Protein AF-A0A0P0M5W4-F1 (afdb_monomer_lite)

Organism: Phocaeicola vulgatus (NCBI:txid821)

Radius of gyration: 24.4 Å; chains: 1; bounding box: 49×46×82 Å

Foldseek 3Di:
DPPVVVVVVVVVVVVVVVVVVVVVVVVVVVVPDDDDDDDDDDDDDPPPQPPVRVVVVVQVLDFKDKDKDWDWDADPWQGIKTKMKMKIWGAPDSVDPQAAIKIWIKMWMAGPVGWIKIKIWTWHAPDNNQKTKTWIKIWIWGWGFAQDDDDVSRPPRDDDPQATIKIKTKIKTKIAIWGDDPPAQKTKDKIKIKMKIWIACHGPCLQVDPVCVVQVQDNGTDMDIDMDMKMKIWRWPFPHPVDGPDDDIDIDID

pLDDT: mean 83.24, std 18.32, range [31.09, 98.25]

Structure (mmCIF, N/CA/C/O backbone):
data_AF-A0A0P0M5W4-F1
#
_entry.id   AF-A0A0P0M5W4-F1
#
loop_
_atom_site.group_PDB
_atom_site.id
_atom_site.type_symbol
_atom_site.label_atom_id
_atom_site.label_alt_id
_atom_site.label_comp_id
_atom_site.label_asym_id
_atom_site.label_entity_id
_atom_site.label_seq_id
_atom_site.pdbx_PDB_ins_code
_atom_site.Cartn_x
_atom_site.Cartn_y
_atom_site.Cartn_z
_atom_site.occupancy
_atom_site.B_iso_or_equiv
_atom_site.auth_seq_id
_atom_site.auth_comp_id
_atom_site.auth_asym_id
_atom_site.auth_atom_id
_atom_site.pdbx_PDB_model_num
ATOM 1 N N . MET A 1 1 ? 6.543 25.379 -25.713 1.00 42.16 1 MET A N 1
ATOM 2 C CA . MET A 1 1 ? 5.579 25.797 -24.669 1.00 42.16 1 MET A CA 1
ATOM 3 C C . MET A 1 1 ? 4.960 24.634 -23.864 1.00 42.16 1 MET A C 1
ATOM 5 O O . MET A 1 1 ? 4.028 24.871 -23.116 1.00 42.16 1 MET A O 1
ATOM 9 N N . SER A 1 2 ? 5.462 23.388 -23.966 1.00 48.81 2 SER A N 1
ATOM 10 C CA . SER A 1 2 ? 4.879 22.202 -23.290 1.00 48.81 2 SER A CA 1
ATOM 11 C C . SER A 1 2 ? 5.807 21.540 -22.248 1.00 48.81 2 SER A C 1
ATOM 13 O O . SER A 1 2 ? 5.325 20.819 -21.377 1.00 48.81 2 SER A O 1
ATOM 15 N N . LYS A 1 3 ? 7.123 21.818 -22.275 1.00 42.75 3 LYS A N 1
ATOM 16 C CA . LYS A 1 3 ? 8.090 21.241 -21.321 1.00 42.75 3 LYS A CA 1
ATOM 17 C C . LYS A 1 3 ? 8.025 21.879 -19.923 1.00 42.75 3 LYS A C 1
ATOM 19 O O . LYS A 1 3 ? 8.222 21.167 -18.943 1.00 42.75 3 LYS A O 1
ATOM 24 N N . ASP A 1 4 ? 7.657 23.158 -19.827 1.00 44.28 4 ASP A N 1
ATOM 25 C CA . ASP A 1 4 ? 7.536 23.856 -18.537 1.00 44.28 4 ASP A CA 1
ATOM 26 C C . ASP A 1 4 ? 6.317 23.389 -17.733 1.00 44.28 4 ASP A C 1
ATOM 28 O O . ASP A 1 4 ? 6.422 23.140 -16.538 1.00 44.28 4 ASP A O 1
ATOM 32 N N . PHE A 1 5 ? 5.182 23.130 -18.390 1.00 43.47 5 PHE A N 1
ATOM 33 C CA . PHE A 1 5 ? 3.936 22.759 -17.709 1.00 43.47 5 PHE A CA 1
ATOM 34 C C . PHE A 1 5 ? 4.051 21.437 -16.919 1.00 43.47 5 PHE A C 1
ATOM 36 O O . PHE A 1 5 ? 3.553 21.321 -15.800 1.00 43.47 5 PHE A O 1
ATOM 43 N N . GLY A 1 6 ? 4.775 20.448 -17.458 1.00 42.31 6 GLY A N 1
ATOM 44 C CA . GLY A 1 6 ? 4.985 19.150 -16.804 1.00 42.31 6 GLY A CA 1
ATOM 45 C C . GLY A 1 6 ? 5.978 19.174 -15.634 1.00 42.31 6 GLY A C 1
ATOM 46 O O . GLY A 1 6 ? 5.846 18.376 -14.698 1.00 42.31 6 GLY A O 1
ATOM 47 N N . GLN A 1 7 ? 6.955 20.089 -15.648 1.00 49.25 7 GLN A N 1
ATOM 48 C CA . GLN A 1 7 ? 7.846 20.303 -14.501 1.00 49.25 7 GLN A CA 1
ATOM 49 C C . GLN A 1 7 ? 7.140 21.080 -13.390 1.00 49.25 7 GLN A C 1
ATOM 51 O O . GLN A 1 7 ? 7.242 20.705 -12.221 1.00 49.25 7 GLN A O 1
ATOM 56 N N . THR A 1 8 ? 6.355 22.092 -13.757 1.00 44.91 8 THR A N 1
ATOM 57 C CA . THR A 1 8 ? 5.555 22.886 -12.827 1.00 44.91 8 THR A CA 1
ATOM 58 C C . THR A 1 8 ? 4.535 22.017 -12.079 1.00 44.91 8 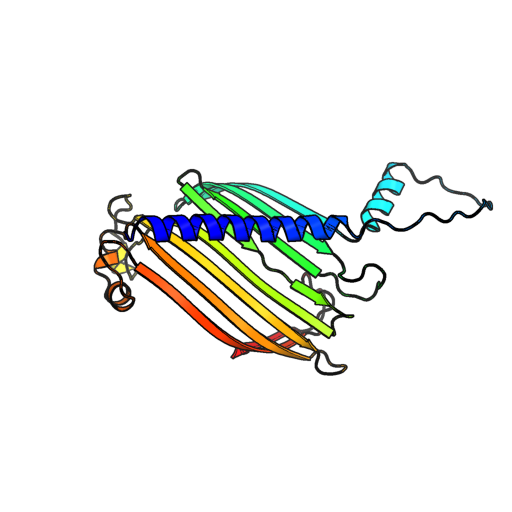THR A C 1
ATOM 60 O O . THR A 1 8 ? 4.461 22.092 -10.855 1.00 44.91 8 THR A O 1
ATOM 63 N N . ILE A 1 9 ? 3.835 21.099 -12.759 1.00 53.59 9 ILE A N 1
ATOM 64 C CA . ILE A 1 9 ? 2.897 20.158 -12.110 1.00 53.59 9 ILE A CA 1
ATOM 65 C C . ILE A 1 9 ? 3.609 19.221 -11.123 1.00 53.59 9 ILE A C 1
ATOM 67 O O . ILE A 1 9 ? 3.126 19.022 -10.011 1.00 53.59 9 ILE A O 1
ATOM 71 N N . ASN A 1 10 ? 4.775 18.673 -11.481 1.00 55.28 10 ASN A N 1
ATOM 72 C CA . ASN A 1 10 ? 5.542 17.807 -10.575 1.00 55.28 10 ASN A CA 1
ATOM 73 C C . ASN A 1 10 ? 6.061 18.554 -9.341 1.00 55.28 10 ASN A C 1
ATOM 75 O O . ASN A 1 10 ? 6.112 17.985 -8.250 1.00 55.28 10 ASN A O 1
ATOM 79 N N . TYR A 1 11 ? 6.441 19.821 -9.506 1.00 63.09 11 TYR A N 1
ATOM 80 C CA . TYR A 1 11 ? 6.876 20.680 -8.413 1.00 63.09 11 TYR A CA 1
ATOM 81 C C . TYR A 1 11 ? 5.717 21.005 -7.458 1.00 63.09 11 TYR A C 1
ATOM 83 O O . TYR A 1 11 ? 5.837 20.775 -6.253 1.00 63.09 11 TYR A O 1
ATOM 91 N N . TYR A 1 12 ? 4.561 21.423 -7.988 1.00 61.31 12 TYR A N 1
ATOM 92 C CA . TYR A 1 12 ? 3.368 21.691 -7.178 1.00 61.31 12 TYR A CA 1
ATOM 93 C C . TYR A 1 12 ? 2.835 20.435 -6.490 1.00 61.31 12 TYR A C 1
ATOM 95 O O . TYR A 1 12 ? 2.520 20.501 -5.307 1.00 61.31 12 TYR A O 1
ATOM 103 N N . MET A 1 13 ? 2.827 19.282 -7.168 1.00 64.94 13 MET A N 1
ATOM 104 C CA . MET A 1 13 ? 2.382 18.011 -6.592 1.00 64.94 13 MET A CA 1
ATOM 105 C C . MET A 1 13 ? 3.272 17.572 -5.419 1.00 64.94 13 MET A C 1
ATOM 107 O O . MET A 1 13 ? 2.754 17.168 -4.375 1.00 64.94 13 MET A O 1
ATOM 111 N N . LYS A 1 14 ? 4.601 17.723 -5.541 1.00 57.09 14 LYS A N 1
ATOM 112 C CA . LYS A 1 14 ? 5.556 17.474 -4.446 1.00 57.09 14 LYS A CA 1
ATOM 113 C C . LYS A 1 14 ? 5.328 18.414 -3.261 1.00 57.09 14 LYS A C 1
ATOM 115 O O . LYS A 1 14 ? 5.331 17.942 -2.128 1.00 57.09 14 LYS A O 1
ATOM 120 N N . ILE A 1 15 ? 5.081 19.705 -3.505 1.00 68.38 15 ILE A N 1
ATOM 121 C CA . ILE A 1 15 ? 4.787 20.689 -2.449 1.00 68.38 15 ILE A CA 1
ATOM 122 C C . ILE A 1 15 ? 3.459 20.381 -1.757 1.00 68.38 15 ILE A C 1
ATOM 124 O O . ILE A 1 15 ? 3.403 20.395 -0.530 1.00 68.38 15 ILE A O 1
ATOM 128 N N . THR A 1 16 ? 2.405 20.040 -2.503 1.00 63.97 16 THR A N 1
ATOM 129 C CA . THR A 1 16 ? 1.116 19.660 -1.908 1.00 63.97 16 THR A CA 1
ATOM 130 C C . THR A 1 16 ? 1.214 18.375 -1.098 1.00 63.97 16 THR A C 1
ATOM 132 O O . THR A 1 16 ? 0.622 18.301 -0.026 1.00 63.97 16 THR A O 1
ATOM 135 N N . LEU 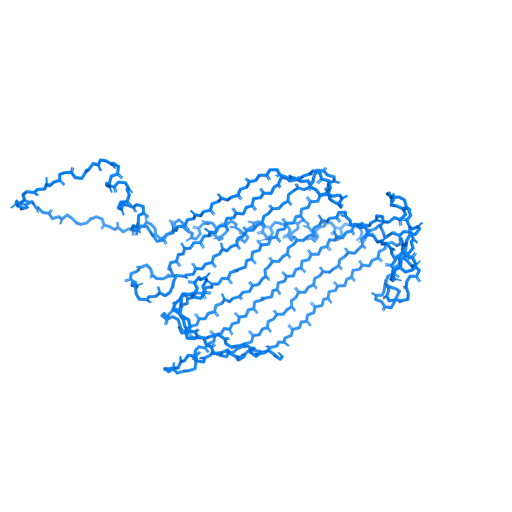A 1 17 ? 2.001 17.385 -1.541 1.00 62.56 17 LEU A N 1
ATOM 136 C CA . LEU A 1 17 ? 2.211 16.146 -0.790 1.00 62.56 17 LEU A CA 1
ATOM 137 C C . LEU A 1 17 ? 3.004 16.408 0.500 1.00 62.56 17 LEU A C 1
ATOM 139 O O . LEU A 1 17 ? 2.643 15.905 1.562 1.00 62.56 17 LEU A O 1
ATOM 143 N N . LEU A 1 18 ? 4.049 17.242 0.422 1.00 63.41 18 LEU A N 1
ATOM 144 C CA . LEU A 1 18 ? 4.854 17.653 1.574 1.00 63.41 18 LEU A CA 1
ATOM 145 C C . LEU A 1 18 ? 4.022 18.474 2.574 1.00 63.41 18 LEU A C 1
ATOM 147 O O . LEU A 1 18 ? 4.130 18.263 3.778 1.00 63.41 18 LEU A O 1
ATOM 151 N N . SER A 1 19 ? 3.147 19.354 2.080 1.00 60.56 19 SER A N 1
ATOM 152 C CA . SER A 1 19 ? 2.208 20.142 2.886 1.00 60.56 19 SER A CA 1
ATOM 153 C C . SER A 1 19 ? 1.151 19.261 3.557 1.00 60.56 19 SER A C 1
ATOM 155 O O . SER A 1 19 ? 0.893 19.442 4.742 1.00 60.56 19 SER A O 1
ATOM 157 N N . LEU A 1 20 ? 0.616 18.242 2.873 1.00 68.06 20 LEU A N 1
ATOM 158 C CA . LEU A 1 20 ? -0.305 17.261 3.463 1.00 68.06 20 LEU A CA 1
ATOM 159 C C . LEU A 1 20 ? 0.360 16.437 4.571 1.00 68.06 20 LEU A C 1
ATOM 161 O O . LEU A 1 20 ? -0.237 16.242 5.629 1.00 68.06 20 LEU A O 1
ATOM 165 N N . VAL A 1 21 ? 1.607 16.001 4.362 1.00 67.75 21 VAL A N 1
ATOM 166 C CA . VAL A 1 21 ? 2.403 15.297 5.382 1.00 67.75 21 VAL A CA 1
ATOM 167 C C . VAL A 1 21 ? 2.707 16.219 6.567 1.00 67.75 21 VAL A C 1
ATOM 169 O O . VAL A 1 21 ? 2.567 15.799 7.715 1.00 67.75 21 VAL A O 1
ATOM 172 N N . LEU A 1 22 ? 3.043 17.488 6.318 1.00 62.91 22 LEU A N 1
ATOM 173 C CA . LEU A 1 22 ? 3.303 18.477 7.364 1.00 62.91 22 LEU A CA 1
ATOM 174 C C . LEU A 1 22 ? 2.030 18.842 8.148 1.00 62.91 22 LEU A C 1
ATOM 176 O O . LEU A 1 22 ? 2.077 18.919 9.371 1.00 62.91 22 LEU A O 1
ATOM 180 N N . CYS A 1 23 ? 0.871 18.969 7.496 1.00 55.78 23 CYS A N 1
ATOM 181 C CA . CYS A 1 23 ? -0.423 19.166 8.158 1.00 55.78 23 CYS A CA 1
ATOM 182 C C . CYS A 1 23 ? -0.843 17.943 8.994 1.00 55.78 23 CYS A C 1
ATOM 184 O O . CYS A 1 23 ? -1.398 18.100 10.088 1.00 55.78 23 CYS A O 1
ATOM 186 N N . LEU A 1 24 ? -0.524 16.725 8.539 1.00 52.22 24 LEU A N 1
ATOM 187 C CA . LEU A 1 24 ? -0.706 15.507 9.336 1.00 52.22 24 LEU A CA 1
ATOM 188 C C . LEU A 1 24 ? 0.221 15.477 10.567 1.00 52.22 24 LEU A C 1
ATOM 190 O O . LEU A 1 24 ? -0.161 14.955 11.610 1.00 52.22 24 LEU A O 1
ATOM 194 N N . LEU A 1 25 ? 1.423 16.056 10.470 1.00 50.47 25 LEU A N 1
ATOM 195 C CA . LEU A 1 25 ? 2.372 16.171 11.585 1.00 50.47 25 LEU A CA 1
ATOM 196 C C . LEU A 1 25 ? 2.001 17.303 12.562 1.00 50.47 25 LEU A C 1
ATOM 198 O O . LEU A 1 25 ? 2.138 17.136 13.774 1.00 50.47 25 LEU A O 1
ATOM 202 N N . CYS A 1 26 ? 1.474 18.430 12.077 1.00 43.38 26 CYS A N 1
ATOM 203 C CA . CYS A 1 26 ? 1.034 19.553 12.913 1.00 43.38 26 CYS A CA 1
ATOM 204 C C . CYS A 1 26 ? -0.235 19.232 13.718 1.00 43.38 26 CYS A C 1
ATOM 206 O O . CYS A 1 26 ? -0.345 19.637 14.875 1.00 43.38 26 CYS A O 1
ATOM 208 N N . SER A 1 27 ? -1.158 18.441 13.163 1.00 44.03 27 SER A N 1
ATOM 209 C CA . SER A 1 27 ? -2.383 18.020 13.865 1.00 44.03 27 SER A CA 1
ATOM 210 C C . SER A 1 27 ? -2.131 17.055 15.037 1.00 44.03 27 SER A C 1
ATOM 212 O O . SER A 1 27 ? -2.984 16.927 15.914 1.00 44.03 27 SER A O 1
ATOM 214 N N . LEU A 1 28 ? -0.942 16.445 15.134 1.00 47.19 28 LEU A N 1
ATOM 215 C CA . LEU A 1 28 ? -0.548 15.607 16.275 1.00 47.19 28 LEU A CA 1
ATOM 216 C C . LEU A 1 28 ? -0.076 16.416 17.498 1.00 47.19 28 LEU A C 1
ATOM 218 O O . LEU A 1 28 ? -0.085 15.883 18.607 1.00 47.19 28 LEU A O 1
ATOM 222 N N . ASN A 1 29 ? 0.291 17.693 17.330 1.00 43.28 29 ASN A N 1
ATOM 223 C CA . ASN A 1 29 ? 0.760 18.546 18.431 1.00 43.28 29 ASN A CA 1
ATOM 224 C C . ASN A 1 29 ? -0.372 19.309 19.145 1.00 43.28 29 ASN A C 1
ATOM 226 O O . ASN A 1 29 ? -0.194 19.728 20.285 1.00 43.28 29 ASN A O 1
ATOM 230 N N . MET A 1 30 ? -1.554 19.446 18.531 1.00 38.84 30 MET A N 1
ATOM 231 C CA . MET A 1 30 ? -2.679 20.197 19.119 1.00 38.84 30 MET A CA 1
ATOM 232 C C . MET A 1 30 ? -3.536 19.404 20.122 1.00 38.84 30 MET A C 1
ATOM 234 O O . MET A 1 30 ? -4.421 19.974 20.748 1.00 38.84 30 MET A O 1
ATOM 238 N N . ALA A 1 31 ? -3.267 18.112 20.333 1.00 40.16 31 ALA A N 1
ATOM 239 C CA . ALA A 1 31 ? -3.994 17.286 21.307 1.00 40.16 31 ALA A CA 1
ATOM 240 C C . ALA A 1 31 ? -3.301 17.182 22.685 1.00 40.16 31 ALA A C 1
ATOM 242 O O . ALA A 1 31 ? -3.642 16.308 23.482 1.00 40.16 31 ALA A O 1
ATOM 243 N N . ALA A 1 32 ? -2.314 18.039 22.971 1.00 41.94 32 ALA A N 1
ATOM 244 C CA . ALA A 1 32 ? -1.501 17.991 24.188 1.00 41.94 32 ALA A CA 1
ATOM 245 C C . ALA A 1 32 ? -1.629 19.262 25.049 1.00 41.94 32 ALA A C 1
ATOM 247 O O . ALA A 1 32 ? -0.627 19.840 25.453 1.00 41.94 32 ALA A O 1
ATOM 248 N N . GLN A 1 33 ? -2.853 19.693 25.354 1.00 39.78 33 GLN A N 1
ATOM 249 C CA . GLN A 1 33 ? -3.112 20.618 26.462 1.00 39.78 33 GLN A CA 1
ATOM 250 C C . GLN A 1 33 ? -4.296 20.094 27.274 1.00 39.78 33 GLN A C 1
ATOM 252 O O . GLN A 1 33 ? -5.456 20.329 26.954 1.00 39.78 33 GLN A O 1
ATOM 257 N N . GLY A 1 34 ? -3.975 19.309 28.301 1.00 36.62 34 GLY A N 1
ATOM 258 C CA . GLY A 1 34 ? -4.881 18.979 29.393 1.00 36.62 34 GLY A CA 1
ATOM 259 C C . GLY A 1 34 ? -4.408 19.734 30.626 1.00 36.62 34 GLY A C 1
ATOM 260 O O . GLY A 1 34 ? -3.268 19.559 31.044 1.00 36.62 34 GLY A O 1
ATOM 261 N N . SER A 1 35 ? -5.274 20.603 31.128 1.00 34.28 35 SER A N 1
ATOM 262 C CA . SER A 1 35 ? -5.137 21.468 32.298 1.00 34.28 35 SER A CA 1
ATOM 263 C C . SER A 1 35 ? -4.820 20.703 33.587 1.00 34.28 35 SER A C 1
ATOM 265 O O . SER A 1 35 ? -5.556 19.786 33.954 1.00 34.28 35 SER A O 1
ATOM 267 N N . ASP A 1 36 ? -3.774 21.134 34.293 1.00 37.78 36 ASP A N 1
ATOM 268 C CA . ASP A 1 36 ? -3.474 20.713 35.661 1.00 37.78 36 ASP A CA 1
ATOM 269 C C . ASP A 1 36 ? -4.466 21.373 36.635 1.00 37.78 36 ASP A C 1
ATOM 271 O O . ASP A 1 36 ? -4.489 22.594 36.782 1.00 37.78 36 ASP A O 1
ATOM 275 N N . ILE A 1 37 ? -5.284 20.563 37.312 1.00 34.88 37 ILE A N 1
ATOM 276 C CA . ILE A 1 37 ? -6.028 20.963 38.514 1.00 34.88 37 ILE A CA 1
ATOM 277 C C . ILE A 1 37 ? -5.570 20.038 39.639 1.00 34.88 37 ILE A C 1
ATOM 279 O O . ILE A 1 37 ? -5.631 18.815 39.516 1.00 34.88 37 ILE A O 1
ATOM 283 N N . GLY A 1 38 ? -5.035 20.648 40.697 1.00 40.00 38 GLY A N 1
ATOM 284 C CA . GLY A 1 38 ? -4.400 19.967 41.817 1.00 40.00 38 GLY A CA 1
ATOM 285 C C . GLY A 1 38 ? -5.363 19.254 42.765 1.00 40.00 38 GLY A C 1
ATOM 286 O O . GLY A 1 38 ? -6.561 19.525 42.803 1.00 40.00 38 GLY A O 1
ATOM 287 N N . SER A 1 39 ? -4.790 18.379 43.590 1.00 31.09 39 SER A N 1
ATOM 288 C CA . SER A 1 39 ? -5.412 17.884 44.818 1.00 31.09 39 SER A CA 1
ATOM 289 C C . SER A 1 39 ? -4.337 17.488 45.839 1.00 31.09 39 SER A C 1
ATOM 291 O O . SER A 1 39 ? -3.333 16.871 45.482 1.00 31.09 39 SER A O 1
ATOM 293 N N . ASN A 1 40 ? -4.582 17.889 47.088 1.00 34.25 40 ASN A N 1
ATOM 294 C CA . ASN A 1 40 ? -3.766 17.747 48.300 1.00 34.25 40 ASN A CA 1
ATOM 295 C C . ASN A 1 40 ? -3.491 16.288 48.742 1.00 34.25 40 ASN A C 1
ATOM 297 O O . ASN A 1 40 ? -4.099 15.367 48.196 1.00 34.25 40 ASN A O 1
ATOM 301 N N . PRO A 1 41 ? -2.563 16.073 49.705 1.00 51.62 41 PRO A N 1
ATOM 302 C CA . PRO A 1 41 ? -1.974 14.769 49.985 1.00 51.62 41 PRO A CA 1
ATOM 303 C C . PRO A 1 41 ? -2.745 14.008 51.068 1.00 51.62 41 PRO A C 1
ATOM 305 O O . PRO A 1 41 ? -3.014 14.557 52.131 1.00 51.62 41 PRO A O 1
ATOM 308 N N . GLU A 1 42 ? -3.013 12.725 50.831 1.00 39.12 42 GLU A N 1
ATOM 309 C CA . GLU A 1 42 ? -3.318 11.765 51.894 1.00 39.12 42 GLU A CA 1
ATOM 310 C C . GLU A 1 42 ? -2.562 10.451 51.683 1.00 39.12 42 GLU A C 1
ATOM 312 O O . GLU A 1 42 ? -2.143 10.085 50.582 1.00 39.12 42 GLU A O 1
ATOM 317 N N . ASP A 1 43 ? -2.324 9.812 52.816 1.00 42.78 43 ASP A N 1
ATOM 318 C CA . ASP A 1 43 ? -1.129 9.089 53.201 1.00 42.78 43 ASP A CA 1
ATOM 319 C C . ASP A 1 43 ? -1.418 7.586 53.254 1.00 42.78 43 ASP A C 1
ATOM 321 O O . ASP A 1 43 ? -2.283 7.158 54.015 1.00 42.78 43 ASP A O 1
ATOM 325 N N . THR A 1 44 ? -0.730 6.763 52.453 1.00 39.09 44 THR A N 1
ATOM 326 C CA . THR A 1 44 ? -0.523 5.331 52.756 1.00 39.09 44 THR A CA 1
ATOM 327 C C . THR A 1 44 ? 0.552 4.728 51.843 1.00 39.09 44 THR A C 1
ATOM 329 O O . THR A 1 44 ? 0.366 4.610 50.634 1.00 39.09 44 THR A O 1
ATOM 332 N N . THR A 1 45 ? 1.696 4.360 52.436 1.00 43.72 45 THR A N 1
ATOM 333 C CA . THR A 1 45 ? 2.715 3.417 51.911 1.00 43.72 45 THR A CA 1
ATOM 334 C C . THR A 1 45 ? 2.940 3.434 50.392 1.00 43.72 45 THR A C 1
ATOM 336 O O . THR A 1 45 ? 2.775 2.443 49.678 1.00 43.72 45 THR A O 1
ATOM 339 N N . ILE A 1 46 ? 3.401 4.575 49.876 1.00 48.69 46 ILE A N 1
AT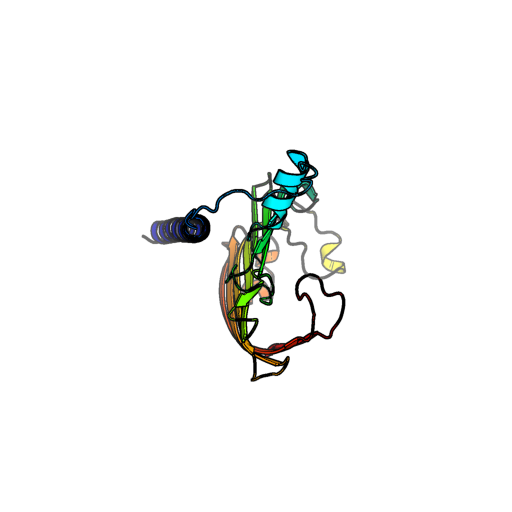OM 340 C CA . ILE A 1 46 ? 3.845 4.669 48.487 1.00 48.69 46 ILE A CA 1
ATOM 341 C C . ILE A 1 46 ? 5.191 3.954 48.374 1.00 48.69 46 ILE A C 1
ATOM 343 O O . ILE A 1 46 ? 6.237 4.507 48.708 1.00 48.69 46 ILE A O 1
ATOM 347 N N . HIS A 1 47 ? 5.176 2.735 47.835 1.00 57.47 47 HIS A N 1
ATOM 348 C CA . HIS A 1 47 ? 6.333 2.195 47.131 1.00 57.47 47 HIS A CA 1
ATOM 349 C C . HIS A 1 47 ? 6.677 3.233 46.050 1.00 57.47 47 HIS A C 1
ATOM 351 O O . HIS A 1 47 ? 6.000 3.308 45.020 1.00 57.47 47 HIS A O 1
ATOM 357 N N . GLN A 1 48 ? 7.627 4.134 46.333 1.00 64.38 48 GLN A N 1
ATOM 358 C CA . GLN A 1 48 ? 8.000 5.204 45.414 1.00 64.38 48 GLN A CA 1
ATOM 359 C C . GLN A 1 48 ? 8.532 4.535 44.156 1.00 64.38 48 GLN A C 1
ATOM 361 O O . GLN A 1 48 ? 9.640 4.000 44.131 1.00 64.38 48 GLN A O 1
ATOM 366 N N . LEU A 1 49 ? 7.680 4.505 43.132 1.00 69.44 49 LEU A N 1
ATOM 367 C CA . LEU A 1 49 ? 7.999 3.924 41.840 1.00 69.44 49 LEU A CA 1
ATOM 368 C C . LEU A 1 49 ? 9.327 4.509 41.381 1.00 69.44 49 LEU A C 1
ATOM 370 O O . LEU A 1 49 ? 9.523 5.727 41.400 1.00 69.44 49 LEU A O 1
ATOM 374 N N . SER A 1 50 ? 10.238 3.649 40.942 1.00 83.38 50 SER A N 1
ATOM 375 C CA . SER A 1 50 ? 11.508 4.108 40.392 1.00 83.38 50 SER A CA 1
ATOM 376 C C . SER A 1 50 ? 11.240 5.085 39.241 1.00 83.38 50 SER A C 1
ATOM 378 O O . SER A 1 50 ? 10.265 4.937 38.495 1.00 83.38 50 SER A O 1
ATOM 380 N N . LYS A 1 51 ? 12.132 6.058 39.004 1.00 86.94 51 LYS A N 1
ATOM 381 C CA . LYS A 1 51 ? 12.045 6.972 37.842 1.00 86.94 51 LYS A CA 1
ATOM 382 C C . LYS A 1 51 ? 11.811 6.209 36.526 1.00 86.94 51 LYS A C 1
ATOM 384 O O . LYS A 1 51 ? 11.096 6.683 35.641 1.00 86.94 51 LYS A O 1
ATOM 389 N N . LYS A 1 52 ? 12.362 4.993 36.412 1.00 86.69 52 LYS A N 1
ATOM 390 C CA . LYS A 1 52 ? 12.160 4.077 35.278 1.00 86.69 52 LYS A CA 1
ATOM 391 C C . LYS A 1 52 ? 10.711 3.589 35.162 1.00 86.69 52 LYS A C 1
ATOM 393 O O . LYS A 1 52 ? 10.180 3.514 34.056 1.00 86.69 52 LYS A O 1
ATOM 398 N N . GLU A 1 53 ? 10.063 3.278 36.276 1.00 87.75 53 GLU A N 1
ATOM 399 C CA . GLU A 1 53 ? 8.676 2.805 36.334 1.00 87.75 53 GLU A CA 1
ATOM 400 C C . GLU A 1 53 ? 7.680 3.940 36.100 1.00 87.75 53 GLU A C 1
ATOM 402 O O . GLU A 1 53 ? 6.745 3.774 35.318 1.00 87.75 53 GLU A O 1
ATOM 407 N N . LEU A 1 54 ? 7.930 5.121 36.673 1.00 87.81 54 LEU A N 1
ATOM 408 C CA . LEU A 1 54 ? 7.195 6.352 36.364 1.00 87.81 54 LEU A CA 1
ATOM 409 C C . LEU A 1 54 ? 7.251 6.669 34.866 1.00 87.81 54 LEU A C 1
ATOM 411 O O . LEU A 1 54 ? 6.216 6.900 34.236 1.00 87.81 54 LEU A O 1
ATOM 415 N N . ARG A 1 55 ? 8.444 6.587 34.261 1.00 86.81 55 ARG A N 1
ATOM 416 C CA . ARG A 1 55 ? 8.617 6.755 32.813 1.00 86.81 55 ARG A CA 1
ATOM 417 C C . ARG A 1 55 ? 7.856 5.688 32.025 1.00 86.81 55 ARG A C 1
ATOM 419 O O . ARG A 1 55 ? 7.164 6.040 31.074 1.00 86.81 55 ARG A O 1
ATOM 426 N N . ARG A 1 56 ? 7.924 4.410 32.419 1.00 87.56 56 ARG A N 1
ATOM 427 C CA . ARG A 1 56 ? 7.161 3.319 31.777 1.00 87.56 56 ARG A CA 1
ATOM 428 C C . ARG A 1 56 ? 5.654 3.561 31.841 1.00 87.56 56 ARG A C 1
ATOM 430 O O . ARG A 1 56 ? 4.991 3.442 30.817 1.00 87.56 56 ARG A O 1
ATOM 437 N N . ARG A 1 57 ? 5.116 3.967 32.996 1.00 87.62 57 ARG A N 1
ATOM 438 C CA . ARG A 1 57 ? 3.689 4.296 33.155 1.00 87.62 57 ARG A CA 1
ATOM 439 C C . ARG A 1 57 ? 3.283 5.494 32.296 1.00 87.62 57 ARG A C 1
ATOM 441 O O . ARG A 1 57 ? 2.263 5.425 31.617 1.00 87.62 57 ARG A O 1
ATOM 448 N N . LYS A 1 58 ? 4.095 6.557 32.258 1.00 87.81 58 LYS A N 1
ATOM 449 C CA . LYS A 1 58 ? 3.862 7.726 31.390 1.00 87.81 58 LYS A CA 1
ATOM 450 C C . LYS A 1 58 ? 3.842 7.330 29.908 1.00 87.81 58 LYS A C 1
ATOM 452 O O . LYS A 1 58 ? 2.953 7.741 29.169 1.00 87.81 58 LYS A O 1
ATOM 457 N N . VAL A 1 59 ? 4.778 6.477 29.487 1.00 86.00 59 VAL A N 1
ATOM 458 C CA . VAL A 1 59 ? 4.857 5.946 28.116 1.00 86.00 59 VAL A CA 1
ATOM 459 C C . VAL A 1 59 ? 3.695 5.003 27.794 1.00 86.00 59 VAL A C 1
ATOM 461 O O . VAL A 1 59 ? 3.219 5.019 26.667 1.00 86.00 59 VAL A O 1
ATOM 464 N N . ALA A 1 60 ? 3.205 4.215 28.750 1.00 83.50 60 ALA A N 1
ATOM 465 C CA . ALA A 1 60 ? 2.048 3.344 28.547 1.00 83.50 60 ALA A CA 1
ATOM 466 C C . ALA A 1 60 ? 0.737 4.140 28.415 1.00 83.50 60 ALA A C 1
ATOM 468 O O . ALA A 1 60 ? -0.111 3.793 27.597 1.00 83.50 60 ALA A O 1
ATOM 469 N N . LYS A 1 61 ? 0.592 5.234 29.176 1.00 85.62 61 LYS A N 1
ATOM 470 C CA . LYS A 1 61 ? -0.605 6.093 29.172 1.00 85.62 61 LYS A CA 1
ATOM 471 C C . LYS A 1 61 ? -0.713 7.027 27.963 1.00 85.62 61 LYS A C 1
ATOM 473 O O . LYS A 1 61 ? -1.792 7.553 27.710 1.00 85.62 61 LYS A O 1
ATOM 478 N N . ARG A 1 62 ? 0.371 7.260 27.212 1.00 90.69 62 ARG A N 1
ATOM 479 C CA . ARG A 1 62 ? 0.326 8.140 26.032 1.00 90.69 62 ARG A CA 1
ATOM 480 C C . ARG A 1 62 ? -0.609 7.559 24.964 1.00 90.69 62 ARG A C 1
ATOM 482 O O . ARG A 1 62 ? -0.615 6.349 24.732 1.00 90.69 62 ARG A O 1
ATOM 489 N N . ASN A 1 63 ? -1.345 8.421 24.266 1.00 92.19 63 ASN A N 1
ATOM 490 C CA . ASN A 1 63 ? -2.224 7.969 23.192 1.00 92.19 63 ASN A CA 1
ATOM 491 C C . ASN A 1 63 ? -1.436 7.418 21.997 1.00 92.19 63 ASN A C 1
ATOM 493 O O . ASN A 1 63 ? -1.843 6.418 21.429 1.00 92.19 63 ASN A O 1
ATOM 497 N N . ILE A 1 64 ? -0.305 8.023 21.632 1.00 93.75 64 ILE A N 1
ATOM 498 C CA . ILE A 1 64 ? 0.443 7.670 20.419 1.00 93.75 64 ILE A CA 1
ATOM 499 C C . ILE A 1 64 ? 1.616 6.753 20.761 1.00 93.75 64 ILE A C 1
ATOM 501 O O . ILE A 1 64 ? 2.548 7.151 21.461 1.00 93.75 64 ILE A O 1
ATOM 505 N N . HIS A 1 65 ? 1.605 5.531 20.238 1.00 93.81 65 HIS A N 1
ATOM 506 C CA . HIS A 1 65 ? 2.745 4.615 20.295 1.00 93.81 65 HIS A CA 1
ATOM 507 C C . HIS A 1 65 ? 3.336 4.471 18.904 1.00 93.81 65 HIS A C 1
ATOM 509 O O . HIS A 1 65 ? 2.596 4.421 17.930 1.00 93.81 65 HIS A O 1
ATOM 515 N N . TYR A 1 66 ? 4.656 4.388 18.813 1.00 94.50 66 TYR A N 1
ATOM 516 C CA . TYR A 1 66 ? 5.345 4.183 17.550 1.00 94.50 66 TYR A CA 1
ATOM 517 C C . TYR A 1 66 ? 6.442 3.134 17.713 1.00 94.50 66 TYR A C 1
ATOM 519 O O . TYR A 1 66 ? 7.050 3.030 18.781 1.00 94.50 66 TYR A O 1
ATOM 527 N N . ASN A 1 67 ? 6.677 2.375 16.651 1.00 94.81 67 ASN A N 1
ATOM 528 C CA . ASN A 1 67 ? 7.833 1.506 16.480 1.00 94.81 67 ASN A CA 1
ATOM 529 C C . ASN A 1 67 ? 8.472 1.854 15.137 1.00 94.81 67 ASN A C 1
ATOM 531 O O . ASN A 1 67 ? 7.749 1.991 14.156 1.00 94.81 67 ASN A O 1
ATOM 535 N N . ILE A 1 68 ? 9.786 2.043 15.106 1.00 95.25 68 ILE A N 1
ATOM 536 C CA . ILE A 1 68 ? 10.534 2.369 13.894 1.00 95.25 68 ILE A CA 1
ATOM 537 C C . ILE A 1 68 ? 11.562 1.262 13.698 1.00 95.25 68 ILE A C 1
ATOM 539 O O . ILE A 1 68 ? 12.293 0.924 14.626 1.00 95.25 68 ILE A O 1
ATOM 543 N N . LEU A 1 69 ? 11.613 0.717 12.490 1.00 95.56 69 LEU A N 1
ATOM 544 C CA . LEU A 1 69 ? 12.594 -0.272 12.067 1.00 95.56 69 LEU A CA 1
ATOM 545 C C . LEU A 1 69 ? 13.233 0.225 10.780 1.00 95.56 69 LEU A C 1
ATOM 547 O O . LEU A 1 69 ? 12.523 0.647 9.878 1.00 95.56 69 LEU A O 1
ATOM 551 N N . GLY A 1 70 ? 14.549 0.146 10.660 1.00 96.38 70 GLY A N 1
ATOM 552 C CA . GLY A 1 70 ? 15.233 0.498 9.425 1.00 96.38 70 GLY A CA 1
ATOM 553 C C . GLY A 1 70 ? 16.600 -0.147 9.339 1.00 96.38 70 GLY A C 1
ATOM 554 O O . GLY A 1 70 ? 17.113 -0.663 10.332 1.00 96.38 70 GLY A O 1
ATOM 555 N N . GLY A 1 71 ? 17.169 -0.126 8.143 1.00 96.31 71 GLY A N 1
ATOM 556 C CA . GLY A 1 71 ? 18.475 -0.703 7.889 1.00 96.31 71 GLY A CA 1
ATOM 557 C C . GLY A 1 71 ? 18.880 -0.649 6.420 1.00 96.31 71 GLY A C 1
ATOM 558 O O . GLY A 1 71 ? 18.069 -0.303 5.552 1.00 96.31 71 GLY A O 1
ATOM 559 N N . PRO A 1 72 ? 20.147 -0.984 6.142 1.00 97.12 72 PRO A N 1
ATOM 560 C CA . PRO A 1 72 ? 20.609 -1.214 4.787 1.00 97.12 72 PRO A CA 1
ATOM 561 C C . PRO A 1 72 ? 20.007 -2.511 4.229 1.00 97.12 72 PRO A C 1
ATOM 563 O O . PRO A 1 72 ? 19.698 -3.448 4.967 1.00 97.12 72 PRO A O 1
ATOM 566 N N . SER A 1 73 ? 19.867 -2.578 2.913 1.00 94.00 73 SER A N 1
ATOM 567 C CA . SER A 1 73 ? 19.505 -3.791 2.188 1.00 94.00 73 SER A CA 1
ATOM 568 C C . SER A 1 73 ? 20.171 -3.795 0.817 1.00 94.00 73 SER A C 1
ATOM 570 O O . SER A 1 73 ? 20.629 -2.761 0.332 1.00 94.00 73 SER A O 1
ATOM 572 N N . TYR A 1 74 ? 20.227 -4.967 0.201 1.00 92.81 74 TYR A N 1
ATOM 573 C CA . TYR A 1 74 ? 20.714 -5.141 -1.154 1.00 92.81 74 TYR A CA 1
ATOM 574 C C . TYR A 1 74 ? 19.786 -6.097 -1.891 1.00 92.81 74 TYR A C 1
ATOM 576 O O . TYR A 1 74 ? 19.392 -7.131 -1.348 1.00 92.81 74 TYR A O 1
ATOM 584 N N . THR A 1 75 ? 19.457 -5.757 -3.131 1.00 88.38 75 THR A N 1
ATOM 585 C CA . THR A 1 75 ? 18.740 -6.650 -4.044 1.00 88.38 75 THR A CA 1
ATOM 586 C C . THR A 1 75 ? 19.401 -6.597 -5.418 1.00 88.38 75 THR A C 1
ATOM 588 O O . THR A 1 75 ? 19.844 -5.518 -5.804 1.00 88.38 75 THR A O 1
ATOM 591 N N . PRO A 1 76 ? 19.437 -7.701 -6.185 1.00 82.88 76 PRO A N 1
ATOM 592 C CA . PRO A 1 76 ? 19.991 -7.679 -7.540 1.00 82.88 76 PRO A CA 1
ATOM 593 C C . PRO A 1 76 ? 19.290 -6.694 -8.485 1.00 82.88 76 PRO A C 1
ATOM 595 O O . PRO A 1 76 ? 19.900 -6.223 -9.436 1.00 82.88 76 PRO A O 1
ATOM 598 N N . ASP A 1 77 ? 18.013 -6.384 -8.232 1.00 81.12 77 ASP A N 1
ATOM 599 C CA . ASP A 1 77 ? 17.226 -5.516 -9.108 1.00 81.12 77 ASP A CA 1
ATOM 600 C C . ASP A 1 77 ? 17.386 -4.021 -8.829 1.00 81.12 77 ASP A C 1
ATOM 602 O O . ASP A 1 77 ? 17.313 -3.249 -9.780 1.00 81.12 77 ASP A O 1
ATOM 606 N N . PHE A 1 78 ? 17.594 -3.626 -7.568 1.00 85.69 78 PHE A N 1
ATOM 607 C CA . PHE A 1 78 ? 17.648 -2.219 -7.134 1.00 85.69 78 PHE A CA 1
ATOM 608 C C . PHE A 1 78 ? 18.989 -1.798 -6.509 1.00 85.69 78 PHE A C 1
ATOM 610 O O . PHE A 1 78 ? 19.100 -0.700 -5.952 1.00 85.69 78 PHE A O 1
ATOM 617 N N . GLY A 1 79 ? 19.963 -2.705 -6.495 1.00 89.81 79 GLY A N 1
ATOM 618 C CA . GLY A 1 79 ? 21.260 -2.500 -5.870 1.00 89.81 79 GLY A CA 1
ATOM 619 C C . GLY A 1 79 ? 21.184 -2.302 -4.355 1.00 89.81 79 GLY A C 1
ATOM 620 O O . GLY A 1 79 ? 20.314 -2.844 -3.659 1.00 89.81 79 GLY A O 1
ATOM 621 N N . ALA A 1 80 ? 22.144 -1.534 -3.835 1.00 95.12 80 ALA A N 1
ATOM 622 C CA . ALA A 1 80 ? 22.199 -1.147 -2.430 1.00 95.12 80 ALA A CA 1
ATOM 623 C C . ALA A 1 80 ? 21.146 -0.074 -2.113 1.00 95.12 80 ALA A C 1
ATOM 625 O O . ALA A 1 80 ? 20.970 0.897 -2.852 1.00 95.12 80 ALA A O 1
ATOM 626 N N . LEU A 1 81 ? 20.460 -0.228 -0.983 1.00 95.62 81 LEU A N 1
ATOM 627 C CA . LEU A 1 81 ? 19.412 0.688 -0.550 1.00 95.62 81 LEU A CA 1
ATOM 628 C C . LEU A 1 81 ? 19.403 0.867 0.969 1.00 95.62 81 LEU A C 1
ATOM 630 O O . LEU A 1 81 ? 19.871 0.011 1.721 1.00 95.62 81 LEU A O 1
ATOM 634 N N . ILE A 1 82 ? 18.825 1.976 1.426 1.00 96.94 82 ILE A N 1
ATOM 635 C CA . ILE A 1 82 ? 18.494 2.205 2.835 1.00 96.94 82 ILE A CA 1
ATOM 636 C C . ILE A 1 82 ? 16.980 2.316 2.953 1.00 96.94 82 ILE A C 1
ATOM 638 O O . ILE A 1 82 ? 16.339 3.125 2.278 1.00 96.94 82 ILE A O 1
ATOM 642 N N . GLY A 1 83 ? 16.412 1.487 3.823 1.00 96.06 83 GLY A N 1
ATOM 643 C CA . GLY A 1 83 ? 14.982 1.425 4.073 1.00 96.06 83 GLY A CA 1
ATOM 644 C C . GLY A 1 83 ? 14.638 1.681 5.531 1.00 96.06 83 GLY A C 1
ATOM 645 O O . GLY A 1 83 ? 15.409 1.391 6.444 1.00 96.06 83 GLY A O 1
ATOM 646 N N . GLY A 1 84 ? 13.442 2.208 5.747 1.00 97.19 84 GLY A N 1
ATOM 647 C CA . GLY A 1 84 ? 12.862 2.422 7.059 1.00 97.19 84 GLY A CA 1
ATOM 648 C C . GLY A 1 84 ? 11.361 2.189 7.025 1.00 97.19 84 GLY A C 1
ATOM 649 O O . GLY A 1 84 ? 10.695 2.390 6.016 1.00 97.19 84 GLY A O 1
ATOM 650 N N . SER A 1 85 ? 10.809 1.776 8.149 1.00 97.19 85 SER A N 1
ATOM 651 C CA . SER A 1 85 ? 9.385 1.632 8.376 1.00 97.19 85 SER A CA 1
ATOM 652 C C . SER A 1 85 ? 9.041 2.172 9.749 1.00 97.19 85 SER A C 1
ATOM 654 O O . SER A 1 85 ? 9.842 2.103 10.680 1.00 97.19 85 SER A O 1
ATOM 656 N N . ALA A 1 86 ? 7.843 2.720 9.872 1.00 97.19 86 ALA A N 1
ATOM 657 C CA . ALA A 1 86 ? 7.280 3.095 11.148 1.00 97.19 86 ALA A CA 1
ATOM 658 C C . ALA A 1 86 ? 5.873 2.517 11.270 1.00 97.19 86 ALA A C 1
ATOM 660 O O . ALA A 1 86 ? 5.086 2.524 10.326 1.00 97.19 86 ALA A O 1
ATOM 661 N N . LEU A 1 87 ? 5.549 2.024 12.455 1.00 96.56 87 LEU A N 1
ATOM 662 C CA . LEU A 1 87 ? 4.215 1.606 12.837 1.00 96.56 87 LEU A CA 1
ATOM 663 C C . LEU A 1 87 ? 3.733 2.552 13.922 1.00 96.56 87 LEU A C 1
ATOM 665 O O . LEU A 1 87 ? 4.223 2.488 15.048 1.00 96.56 87 LEU A O 1
ATOM 669 N N . VAL A 1 88 ? 2.777 3.415 13.597 1.00 96.44 88 VAL A N 1
ATOM 670 C CA . VAL A 1 88 ? 2.163 4.325 14.568 1.00 96.44 88 VAL A CA 1
ATOM 671 C C . VAL A 1 88 ? 0.795 3.781 14.965 1.00 96.44 88 VAL A C 1
ATOM 673 O O . VAL A 1 88 ? 0.008 3.393 14.108 1.00 96.44 88 VAL A O 1
ATOM 676 N N . THR A 1 89 ? 0.489 3.750 16.260 1.00 95.00 89 THR A N 1
ATOM 677 C CA . THR A 1 89 ? -0.832 3.371 16.773 1.00 95.00 89 THR A CA 1
ATOM 678 C C . THR A 1 89 ? -1.375 4.428 17.719 1.00 95.00 89 THR A C 1
ATOM 680 O O . THR A 1 89 ? -0.640 4.972 18.546 1.00 95.00 89 THR A O 1
ATOM 683 N N . PHE A 1 90 ? -2.668 4.713 17.624 1.00 94.31 90 PHE A N 1
ATOM 684 C CA . PHE A 1 90 ? -3.325 5.749 18.421 1.00 94.31 90 PHE A CA 1
ATOM 685 C C . PHE A 1 90 ? -4.836 5.527 18.476 1.00 94.31 90 PHE A C 1
ATOM 687 O O . PHE A 1 90 ? -5.406 4.882 17.603 1.00 94.31 90 PHE A O 1
ATOM 694 N N . ARG A 1 91 ? -5.515 6.059 19.492 1.00 92.25 91 ARG A N 1
ATOM 695 C CA . ARG A 1 91 ? -6.980 6.194 19.494 1.00 92.25 91 ARG A CA 1
ATOM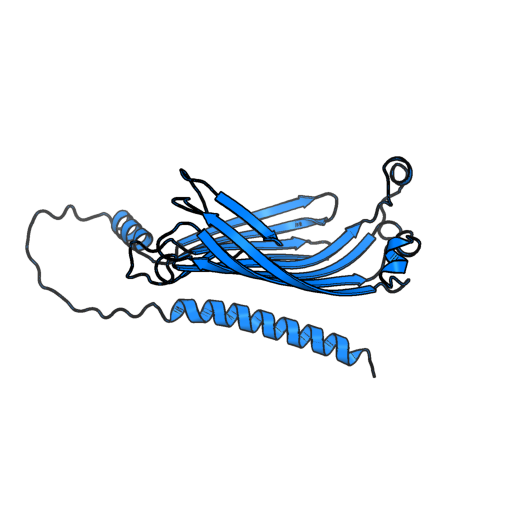 696 C C . ARG A 1 91 ? -7.360 7.544 18.906 1.00 92.25 91 ARG A C 1
ATOM 698 O O . ARG A 1 91 ? -6.681 8.533 19.177 1.00 92.25 91 ARG A O 1
ATOM 705 N N . MET A 1 92 ? -8.442 7.592 18.131 1.00 91.06 92 MET A N 1
ATOM 706 C CA . MET A 1 92 ? -8.939 8.864 17.593 1.00 91.06 92 MET A CA 1
ATOM 707 C C . MET A 1 92 ? -9.593 9.721 18.689 1.00 91.06 92 MET A C 1
ATOM 709 O O . MET A 1 92 ? -9.509 10.941 18.646 1.00 91.06 92 MET A O 1
ATOM 713 N N . ASN A 1 93 ? -10.188 9.078 19.697 1.00 89.69 93 ASN A N 1
ATOM 714 C CA . ASN A 1 93 ? -10.655 9.685 20.936 1.00 89.69 93 ASN A CA 1
ATOM 715 C C . ASN A 1 93 ? -9.903 9.047 22.125 1.00 89.69 93 ASN A C 1
ATOM 717 O O . ASN A 1 93 ? -10.225 7.923 22.514 1.00 89.69 93 ASN A O 1
ATOM 721 N N . PRO A 1 94 ? -8.891 9.720 22.706 1.00 85.50 94 PRO A N 1
ATOM 722 C CA . PRO A 1 94 ? -8.096 9.171 23.809 1.00 85.50 94 PRO A CA 1
ATOM 723 C C . PRO A 1 94 ? -8.909 8.867 25.072 1.00 85.50 94 PRO A C 1
ATOM 725 O O . PRO A 1 94 ? -8.547 7.950 25.811 1.00 85.50 94 PRO A O 1
ATOM 728 N N . SER A 1 95 ? -9.984 9.626 25.304 1.00 85.94 95 SER A N 1
ATOM 729 C CA . SER A 1 95 ? -10.853 9.497 26.478 1.00 85.94 95 SER A CA 1
ATOM 730 C C . SER A 1 95 ? -11.716 8.236 26.432 1.00 85.94 95 SER A C 1
ATOM 732 O O . SER A 1 95 ? -12.135 7.745 27.477 1.00 85.94 95 SER A O 1
ATOM 734 N N . ASP A 1 96 ? -11.962 7.684 25.239 1.00 84.44 96 ASP A N 1
ATOM 735 C CA . ASP A 1 96 ? -12.711 6.442 25.078 1.00 84.44 96 ASP A CA 1
ATOM 736 C C . ASP A 1 96 ? -11.766 5.234 25.123 1.00 84.44 96 ASP A C 1
ATOM 738 O O . ASP A 1 96 ? -10.996 4.959 24.197 1.00 84.44 96 ASP A O 1
ATOM 742 N N . THR A 1 97 ? -11.808 4.492 26.227 1.00 78.25 97 THR A N 1
ATOM 743 C CA . THR A 1 97 ? -10.946 3.324 26.440 1.00 78.25 97 THR A CA 1
ATOM 744 C C . THR A 1 97 ? -11.394 2.086 25.659 1.00 78.25 97 THR A C 1
ATOM 746 O O . THR A 1 97 ? -10.561 1.202 25.435 1.00 78.25 97 THR A O 1
ATOM 749 N N . LEU A 1 98 ? -12.653 2.042 25.206 1.00 81.69 98 LEU A N 1
ATOM 750 C CA . LEU A 1 98 ? -13.245 0.943 24.437 1.00 81.69 98 LEU A CA 1
ATOM 751 C C . LEU A 1 98 ? -13.000 1.091 22.930 1.00 81.69 98 LEU A C 1
ATOM 753 O O . LEU A 1 98 ? -13.112 0.115 22.184 1.00 81.69 98 LEU A O 1
ATOM 757 N N . GLN A 1 99 ? -12.644 2.290 22.460 1.00 83.56 99 GLN A N 1
ATOM 758 C CA . GLN A 1 99 ? -12.327 2.512 21.054 1.00 83.56 99 GLN A CA 1
ATOM 759 C C . GLN A 1 99 ? -11.100 1.693 20.616 1.00 83.56 99 GLN A C 1
ATOM 761 O O . GLN A 1 99 ? -10.016 1.759 21.214 1.00 83.56 99 GLN A O 1
ATOM 766 N N . LYS A 1 100 ? -11.256 0.965 19.500 1.00 88.19 100 LYS A N 1
ATOM 767 C CA . LYS A 1 100 ? -10.148 0.290 18.812 1.00 88.19 100 LYS A CA 1
ATOM 768 C C . LYS A 1 100 ? -9.056 1.298 18.445 1.00 88.19 100 LYS A C 1
ATOM 770 O O . LYS A 1 100 ? -9.341 2.417 18.017 1.00 88.19 100 LYS A O 1
ATOM 775 N N . ARG A 1 101 ? -7.794 0.895 18.601 1.00 92.25 101 ARG A N 1
ATOM 776 C CA . ARG A 1 101 ? -6.648 1.724 18.208 1.00 92.25 101 ARG A CA 1
ATOM 777 C C . ARG A 1 101 ? -6.487 1.689 16.690 1.00 92.25 101 ARG A C 1
ATOM 779 O O . ARG A 1 101 ? -6.402 0.615 16.103 1.00 92.25 101 ARG A O 1
ATOM 786 N N . SER A 1 102 ? -6.425 2.867 16.086 1.00 95.31 102 SER A N 1
ATOM 787 C CA . SER A 1 102 ? -5.991 3.083 14.711 1.00 95.31 102 SER A CA 1
ATOM 788 C C . SER A 1 102 ? -4.525 2.711 14.553 1.00 95.31 102 SER A C 1
ATOM 790 O O . SER A 1 102 ? -3.729 2.876 15.482 1.00 95.31 102 SER A O 1
ATOM 792 N N . VAL A 1 103 ? -4.178 2.223 13.368 1.00 96.31 103 VAL A N 1
ATOM 793 C CA . VAL A 1 103 ? -2.833 1.775 13.016 1.00 96.31 103 VAL A CA 1
ATOM 794 C C . VAL A 1 103 ? -2.425 2.414 11.696 1.00 96.31 103 VAL A C 1
ATOM 796 O O . VAL A 1 103 ? -3.190 2.434 10.736 1.00 96.31 103 VAL A O 1
ATOM 799 N N . LEU A 1 104 ? -1.211 2.946 11.654 1.00 96.81 104 LEU A N 1
ATOM 800 C CA . LEU A 1 104 ? -0.623 3.600 10.496 1.00 96.81 104 LEU A CA 1
ATOM 801 C C . LEU A 1 104 ? 0.775 3.015 10.257 1.00 96.81 104 LEU A C 1
ATOM 803 O O . LEU A 1 104 ? 1.760 3.530 10.792 1.00 96.81 104 LEU A O 1
ATOM 807 N N . PRO A 1 105 ? 0.870 1.914 9.496 1.00 96.88 105 PRO A N 1
ATOM 808 C CA . PRO A 1 105 ? 2.118 1.420 8.949 1.00 96.88 105 PRO A CA 1
ATOM 809 C C . PRO A 1 105 ? 2.552 2.323 7.793 1.00 96.88 105 PRO A C 1
ATOM 811 O O . PRO A 1 105 ? 1.764 2.620 6.888 1.00 96.88 105 PRO A O 1
ATOM 814 N N . MET A 1 106 ? 3.816 2.718 7.815 1.00 97.94 106 MET A N 1
ATOM 815 C CA . MET A 1 106 ? 4.487 3.437 6.742 1.00 97.94 106 MET A CA 1
ATOM 816 C C . MET A 1 106 ? 5.855 2.815 6.479 1.00 97.94 106 MET A C 1
ATOM 818 O O . MET A 1 106 ? 6.502 2.334 7.406 1.00 97.94 106 MET A O 1
ATOM 822 N N . ALA A 1 107 ? 6.289 2.819 5.226 1.00 97.69 107 ALA A N 1
ATOM 823 C CA . ALA A 1 107 ? 7.601 2.346 4.812 1.00 97.69 107 ALA A CA 1
ATOM 824 C C . ALA A 1 107 ? 8.159 3.252 3.719 1.00 97.69 107 ALA A C 1
ATOM 826 O O . ALA A 1 107 ? 7.419 3.704 2.848 1.00 97.69 107 ALA A O 1
ATOM 827 N N . VAL A 1 108 ? 9.460 3.500 3.771 1.00 97.69 108 VAL A N 1
ATOM 828 C CA . VAL A 1 108 ? 10.215 4.256 2.781 1.00 97.69 108 VAL A CA 1
ATOM 829 C C . VAL A 1 108 ? 11.502 3.505 2.463 1.00 97.69 108 VAL A C 1
ATOM 831 O O . VAL A 1 108 ? 12.144 2.968 3.362 1.00 97.69 108 VAL A O 1
ATOM 834 N N . ALA A 1 109 ? 11.885 3.458 1.195 1.00 96.88 109 ALA A N 1
ATOM 835 C CA . ALA A 1 109 ? 13.158 2.906 0.757 1.00 96.88 109 ALA A CA 1
ATOM 836 C C . ALA A 1 109 ? 13.786 3.825 -0.286 1.00 96.88 109 ALA A C 1
ATOM 838 O O . ALA A 1 109 ? 13.127 4.207 -1.255 1.00 96.88 109 ALA A O 1
ATOM 839 N N . VAL A 1 110 ? 15.053 4.169 -0.075 1.00 96.62 110 VAL A N 1
ATOM 840 C CA . VAL A 1 110 ? 15.868 4.967 -0.990 1.00 96.62 110 VAL A CA 1
ATOM 841 C C . VAL A 1 110 ? 16.943 4.059 -1.570 1.00 96.62 110 VAL A C 1
ATOM 843 O O . VAL A 1 110 ? 17.739 3.492 -0.824 1.00 96.62 110 VAL A O 1
ATOM 846 N N . MET A 1 111 ? 16.943 3.916 -2.891 1.00 95.00 111 MET A N 1
ATOM 847 C CA . MET A 1 111 ? 17.893 3.091 -3.640 1.00 95.00 111 MET A CA 1
ATOM 848 C C . MET A 1 111 ? 19.040 3.959 -4.141 1.00 95.00 111 MET A C 1
ATOM 850 O O . MET A 1 111 ? 18.801 5.049 -4.668 1.00 95.00 111 MET A O 1
ATOM 854 N N . PHE A 1 112 ? 20.275 3.487 -3.980 1.00 92.44 112 PHE A N 1
ATOM 855 C CA . PHE A 1 112 ? 21.470 4.267 -4.317 1.00 92.44 112 PHE A CA 1
ATOM 856 C C . PHE A 1 112 ? 21.663 4.424 -5.824 1.00 92.44 112 PHE A C 1
ATOM 858 O O . PHE A 1 112 ? 22.159 5.455 -6.264 1.00 92.44 112 PHE A O 1
ATOM 865 N N . GLU A 1 113 ? 21.177 3.466 -6.611 1.00 85.38 113 GLU A N 1
ATOM 866 C CA . GLU A 1 113 ? 21.143 3.533 -8.080 1.00 85.38 113 GLU A CA 1
ATOM 867 C C . GLU A 1 113 ? 20.082 4.520 -8.610 1.00 85.38 113 GLU A C 1
ATOM 869 O O . GLU A 1 113 ? 19.951 4.737 -9.809 1.00 85.38 113 GLU A O 1
ATOM 874 N N . GLY A 1 114 ? 19.335 5.182 -7.720 1.00 87.12 114 GLY A N 1
ATOM 875 C CA . GLY A 1 114 ? 18.370 6.210 -8.088 1.00 87.12 114 GLY A CA 1
ATOM 876 C C . GLY A 1 114 ? 16.943 5.684 -8.081 1.00 87.12 114 GLY A C 1
ATOM 877 O O . GLY A 1 114 ? 16.334 5.419 -9.122 1.00 87.12 114 GLY A O 1
ATOM 878 N N . GLY A 1 115 ? 16.368 5.624 -6.880 1.00 92.69 115 GLY A N 1
ATOM 879 C CA . GLY A 1 115 ? 14.954 5.333 -6.712 1.00 92.69 115 GLY A CA 1
ATOM 880 C C . GLY A 1 115 ? 14.413 5.648 -5.320 1.00 92.69 115 GLY A C 1
ATOM 881 O O . GLY A 1 115 ? 15.145 5.714 -4.334 1.00 92.69 115 GLY A O 1
ATOM 882 N N . LEU A 1 116 ? 13.095 5.809 -5.245 1.00 95.94 116 LEU A N 1
ATOM 883 C CA . LEU A 1 116 ? 12.323 6.017 -4.030 1.00 95.94 116 LEU A CA 1
ATOM 884 C C . LEU A 1 116 ? 11.074 5.136 -4.057 1.00 95.94 116 LEU A C 1
ATOM 886 O O . LEU A 1 116 ? 10.298 5.169 -5.010 1.00 95.94 116 LEU A O 1
ATOM 890 N N . ASN A 1 117 ? 10.841 4.408 -2.975 1.00 96.00 117 ASN A N 1
ATOM 891 C CA . ASN A 1 117 ? 9.588 3.713 -2.719 1.00 96.00 117 ASN A CA 1
ATOM 892 C C . ASN A 1 117 ? 9.001 4.222 -1.402 1.00 96.00 117 ASN A C 1
ATOM 894 O O . ASN A 1 117 ? 9.715 4.330 -0.409 1.00 96.00 117 ASN A O 1
ATOM 898 N N . LEU A 1 118 ? 7.717 4.552 -1.401 1.00 97.75 118 LEU A N 1
ATOM 899 C CA . LEU A 1 118 ? 6.958 5.004 -0.246 1.00 97.75 118 LEU A CA 1
ATOM 900 C C . LEU A 1 118 ? 5.646 4.227 -0.194 1.00 97.75 118 LEU A C 1
ATOM 902 O O . LEU A 1 118 ? 4.932 4.115 -1.189 1.00 97.75 118 LEU A O 1
ATOM 906 N N . MET A 1 119 ? 5.293 3.745 0.989 1.00 97.88 119 MET A N 1
ATOM 907 C CA . MET A 1 119 ? 4.037 3.059 1.250 1.00 97.88 119 MET A CA 1
ATOM 908 C C . MET A 1 119 ? 3.444 3.539 2.566 1.00 97.88 119 MET A C 1
ATOM 910 O O . MET A 1 119 ? 4.144 3.625 3.569 1.00 97.88 119 MET A O 1
ATOM 914 N N . VAL A 1 120 ? 2.138 3.783 2.583 1.00 98.19 120 VAL A N 1
ATOM 915 C CA . VAL A 1 120 ? 1.358 4.069 3.789 1.00 98.19 120 VAL A CA 1
ATOM 916 C C . VAL A 1 120 ? 0.050 3.282 3.718 1.00 98.19 120 VAL A C 1
ATOM 918 O O . VAL A 1 120 ? -0.622 3.283 2.688 1.00 98.19 120 VAL A O 1
ATOM 921 N N . LYS A 1 121 ? -0.317 2.578 4.792 1.00 97.31 121 LYS A N 1
ATOM 922 C CA . LYS A 1 121 ? -1.505 1.701 4.833 1.00 97.31 121 LYS A CA 1
ATOM 923 C C . LYS A 1 121 ? -2.417 2.020 6.024 1.00 97.31 121 LYS A C 1
ATOM 925 O O . LYS A 1 121 ? -2.465 1.238 6.974 1.00 97.31 121 LYS A O 1
ATOM 930 N N . PRO A 1 122 ? -3.099 3.178 6.035 1.00 96.69 122 PRO A N 1
ATOM 931 C CA . PRO A 1 122 ? -3.903 3.587 7.181 1.00 96.69 122 PRO A CA 1
ATOM 932 C C . PRO A 1 122 ? -5.016 2.576 7.486 1.00 96.69 122 PRO A C 1
ATOM 934 O O . PRO A 1 122 ? -5.725 2.125 6.591 1.00 96.69 122 PRO A O 1
ATOM 937 N N . GLN A 1 123 ? -5.191 2.265 8.768 1.00 95.88 123 GLN A N 1
ATOM 938 C CA . GLN A 1 123 ? -6.344 1.559 9.321 1.00 95.88 123 GLN A CA 1
ATOM 939 C C . GLN A 1 123 ? -6.912 2.394 10.463 1.00 95.88 123 GLN A C 1
ATOM 941 O O . GLN A 1 123 ? -6.449 2.317 11.603 1.00 95.88 123 GLN A O 1
ATOM 946 N N . LEU A 1 124 ? -7.874 3.254 10.145 1.00 96.12 124 LEU A N 1
ATOM 947 C CA . LEU A 1 124 ? -8.398 4.242 11.078 1.00 96.12 124 LEU A CA 1
ATOM 948 C C . LEU A 1 124 ? -9.774 3.819 11.589 1.00 96.12 124 LEU A C 1
ATOM 950 O O . LEU A 1 124 ? -10.674 3.557 10.794 1.00 96.12 124 LEU A O 1
ATOM 954 N N . PHE A 1 125 ? -9.944 3.797 12.912 1.00 94.81 125 PHE A N 1
ATOM 955 C CA . PHE A 1 125 ? -11.200 3.446 13.577 1.00 94.81 125 PHE A CA 1
ATOM 956 C C . PHE A 1 125 ? -11.811 4.676 14.248 1.00 94.81 125 PHE A C 1
ATOM 958 O O . PHE A 1 125 ? -11.204 5.295 15.124 1.00 94.81 125 PHE A O 1
ATOM 965 N N . PHE A 1 126 ? -13.048 5.011 13.891 1.00 93.19 126 PHE A N 1
ATOM 966 C CA . PHE A 1 126 ? -13.756 6.197 14.371 1.00 93.19 126 PHE A CA 1
ATOM 967 C C . PHE A 1 126 ? -15.027 5.827 15.132 1.00 93.19 126 PHE A C 1
ATOM 969 O O . PHE A 1 126 ? -15.650 4.798 14.865 1.00 93.19 126 PHE A O 1
ATOM 976 N N . LYS A 1 127 ? -15.438 6.714 16.051 1.00 90.06 127 LYS A N 1
ATOM 977 C CA . LYS A 1 127 ? -16.741 6.675 16.741 1.00 90.06 127 LYS A CA 1
ATOM 978 C C . LYS A 1 127 ? -17.093 5.275 17.267 1.00 90.06 127 LYS A C 1
ATOM 980 O O . LYS A 1 127 ? -18.134 4.726 16.916 1.00 90.06 127 LYS A O 1
ATOM 985 N N . ASN A 1 128 ? -16.204 4.686 18.062 1.00 88.19 128 ASN A N 1
ATOM 986 C CA . ASN A 1 128 ? -16.371 3.353 18.660 1.00 88.19 128 ASN A CA 1
ATOM 987 C C . ASN A 1 128 ? -16.591 2.272 17.603 1.00 88.19 128 ASN A C 1
ATOM 989 O O . ASN A 1 128 ? -17.489 1.440 17.702 1.00 88.19 128 ASN A O 1
ATOM 993 N N . ASP A 1 129 ? -15.754 2.323 16.567 1.00 91.38 129 ASP A N 1
ATOM 994 C CA . ASP A 1 129 ? -15.745 1.365 15.468 1.00 91.38 129 ASP A CA 1
ATOM 995 C C . ASP A 1 129 ? -17.054 1.369 14.649 1.00 91.38 129 ASP A C 1
ATOM 997 O O . ASP A 1 129 ? -17.443 0.343 14.095 1.00 91.38 129 ASP A O 1
ATOM 1001 N N . LYS A 1 130 ? -17.763 2.508 14.583 1.00 93.12 130 LYS A N 1
ATOM 1002 C CA . LYS A 1 130 ? -18.942 2.707 13.710 1.00 93.12 130 LYS A CA 1
ATOM 1003 C C . LYS A 1 130 ? -18.568 3.136 12.294 1.00 93.12 130 LYS A C 1
ATOM 1005 O O . LYS A 1 130 ? -19.353 2.948 11.371 1.00 93.12 130 LYS A O 1
ATOM 1010 N N . PHE A 1 131 ? -17.391 3.728 12.136 1.00 95.12 131 PHE A N 1
ATOM 1011 C CA . PHE A 1 131 ? -16.869 4.172 10.853 1.00 95.12 131 PHE A CA 1
ATOM 1012 C C . PHE A 1 131 ? -15.378 3.869 10.782 1.00 95.12 131 PHE A C 1
ATOM 1014 O O . PHE A 1 131 ? -14.658 4.057 11.768 1.00 95.12 131 PHE A O 1
ATOM 1021 N N . ARG A 1 132 ? -14.916 3.391 9.630 1.00 96.06 132 ARG A N 1
ATOM 1022 C CA . ARG A 1 132 ? -13.509 3.089 9.387 1.00 96.06 132 ARG A CA 1
ATOM 1023 C C . ARG A 1 132 ? -13.064 3.721 8.082 1.00 96.06 132 ARG A C 1
ATOM 1025 O O . ARG A 1 132 ? -13.808 3.715 7.104 1.00 96.06 132 ARG A O 1
ATOM 1032 N N . ILE A 1 133 ? -11.835 4.221 8.081 1.00 96.69 133 ILE A N 1
ATOM 1033 C CA . ILE A 1 133 ? -11.143 4.622 6.858 1.00 96.69 133 ILE A CA 1
ATOM 1034 C C . ILE A 1 133 ? -9.912 3.752 6.751 1.00 96.69 133 ILE A C 1
ATOM 1036 O O . ILE A 1 133 ? -8.976 3.884 7.545 1.00 96.69 133 ILE A O 1
ATOM 1040 N N . PHE A 1 134 ? -9.942 2.847 5.789 1.00 95.81 134 PHE A N 1
ATOM 1041 C CA . PHE A 1 134 ? -8.798 2.030 5.432 1.00 95.81 134 PHE A CA 1
ATOM 1042 C C . PHE A 1 134 ? -8.238 2.515 4.102 1.00 95.81 134 PHE A C 1
ATOM 1044 O O . PHE A 1 134 ? -8.888 3.267 3.380 1.00 95.81 134 PHE A O 1
ATOM 1051 N N . GLY A 1 135 ? -7.029 2.093 3.764 1.00 95.94 135 GLY A N 1
ATOM 1052 C CA . GLY A 1 135 ? -6.562 2.262 2.404 1.00 95.94 135 GLY A CA 1
ATOM 1053 C C . GLY A 1 135 ? -5.095 1.966 2.214 1.00 95.94 135 GLY A C 1
ATOM 1054 O O . GLY A 1 135 ? -4.389 1.524 3.124 1.00 95.94 135 GLY A O 1
ATOM 1055 N N . LYS A 1 136 ? -4.642 2.238 0.997 1.00 96.75 136 LYS A N 1
ATOM 1056 C CA . LYS A 1 136 ? -3.248 2.117 0.593 1.00 96.75 136 LYS A CA 1
ATOM 1057 C C . LYS A 1 136 ? -2.852 3.349 -0.207 1.00 96.75 136 LYS A C 1
ATOM 1059 O O . LYS A 1 136 ? -3.508 3.689 -1.187 1.00 96.75 136 LYS A O 1
ATOM 1064 N N . PHE A 1 137 ? -1.769 3.982 0.214 1.00 98.19 137 PHE A N 1
ATOM 1065 C CA . PHE A 1 137 ? -1.035 4.951 -0.577 1.00 98.19 137 PHE A CA 1
ATOM 1066 C C . PHE A 1 137 ? 0.327 4.359 -0.912 1.00 98.19 137 PHE A C 1
ATOM 1068 O O . PHE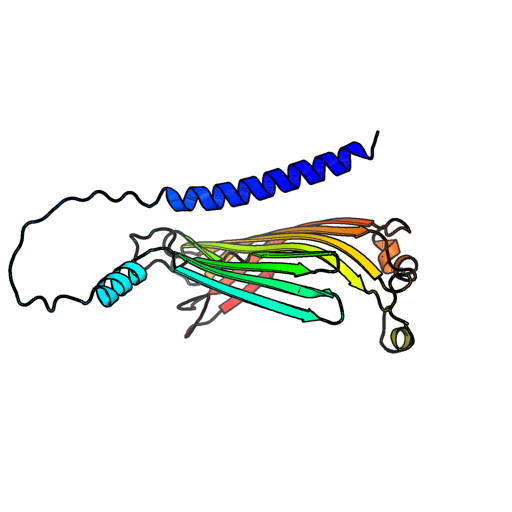 A 1 137 ? 1.052 3.929 -0.014 1.00 98.19 137 PHE A O 1
ATOM 1075 N N . THR A 1 138 ? 0.671 4.322 -2.190 1.00 98.25 138 THR A N 1
ATOM 1076 C CA . THR A 1 138 ? 2.005 3.931 -2.647 1.00 98.25 138 THR A CA 1
ATOM 1077 C C . THR A 1 138 ? 2.518 4.947 -3.637 1.00 98.25 138 THR A C 1
ATOM 1079 O O . THR A 1 138 ? 1.774 5.371 -4.512 1.00 98.25 138 THR A O 1
ATOM 1082 N N . TYR A 1 139 ? 3.791 5.292 -3.530 1.00 98.25 139 TYR A N 1
ATOM 1083 C CA . TYR A 1 139 ? 4.530 6.024 -4.544 1.00 98.25 139 TYR A CA 1
ATOM 1084 C C . TYR A 1 139 ? 5.812 5.257 -4.829 1.00 98.25 139 TYR A C 1
ATOM 1086 O O . TYR A 1 139 ? 6.514 4.847 -3.905 1.00 98.25 139 TYR A O 1
ATOM 1094 N N . LYS A 1 140 ? 6.118 5.055 -6.102 1.00 96.69 140 LYS A N 1
ATOM 1095 C CA . LYS A 1 140 ? 7.308 4.335 -6.536 1.00 96.69 140 LYS A CA 1
ATOM 1096 C C . LYS A 1 140 ? 7.918 5.100 -7.694 1.00 96.69 140 LYS A C 1
ATOM 1098 O O . LYS A 1 140 ? 7.222 5.448 -8.637 1.00 96.69 140 LYS A O 1
ATOM 1103 N N . ASN A 1 141 ? 9.207 5.372 -7.599 1.00 96.12 141 ASN A N 1
ATOM 1104 C CA . ASN A 1 141 ? 10.024 5.880 -8.684 1.00 96.12 141 ASN A CA 1
ATOM 1105 C C . ASN A 1 141 ? 11.322 5.082 -8.668 1.00 96.12 141 ASN A C 1
ATOM 1107 O O . ASN A 1 141 ? 12.117 5.241 -7.749 1.00 96.12 141 ASN A O 1
ATOM 1111 N N . THR A 1 142 ? 11.489 4.170 -9.611 1.00 94.19 142 THR A N 1
ATOM 1112 C CA . THR A 1 142 ? 12.502 3.111 -9.576 1.00 94.19 142 THR A CA 1
ATOM 1113 C C . THR A 1 142 ? 13.071 2.879 -10.962 1.00 94.19 142 THR A C 1
ATOM 1115 O O . THR A 1 142 ? 12.357 3.020 -11.955 1.00 94.19 142 THR A O 1
ATOM 1118 N N . LEU A 1 143 ? 14.339 2.481 -11.014 1.00 91.31 143 LEU A N 1
ATOM 1119 C CA . LEU A 1 143 ? 14.869 1.740 -12.152 1.00 91.31 143 LEU A CA 1
ATOM 1120 C C . LEU A 1 143 ? 14.406 0.289 -12.029 1.00 91.31 143 LEU A C 1
ATOM 1122 O O . LEU A 1 143 ? 14.464 -0.299 -10.949 1.00 91.31 143 LEU A O 1
ATOM 1126 N N . GLU A 1 144 ? 13.855 -0.250 -13.104 1.00 90.00 144 GLU A N 1
ATOM 1127 C CA . GLU A 1 144 ? 13.315 -1.602 -13.185 1.00 90.00 144 GLU A CA 1
ATOM 1128 C C . GLU A 1 144 ? 13.834 -2.301 -14.432 1.00 90.00 144 GLU A C 1
ATOM 1130 O O . GLU A 1 144 ? 14.366 -1.665 -15.333 1.00 90.00 144 GLU A O 1
ATOM 1135 N N . ASN A 1 145 ? 13.690 -3.623 -14.477 1.00 87.69 145 ASN A N 1
ATOM 1136 C CA . ASN A 1 145 ? 14.219 -4.433 -15.561 1.00 87.69 145 ASN A CA 1
ATOM 1137 C C . ASN A 1 145 ? 13.111 -5.263 -16.209 1.00 87.69 145 ASN A C 1
ATOM 1139 O O . ASN A 1 145 ? 12.370 -5.981 -15.538 1.00 87.69 145 ASN A O 1
ATOM 1143 N N . PHE A 1 146 ? 13.005 -5.158 -17.528 1.00 87.00 146 PHE A N 1
ATOM 1144 C CA . PHE A 1 146 ? 12.142 -5.960 -18.373 1.00 87.00 146 PHE A CA 1
ATOM 1145 C C . PHE A 1 146 ? 12.951 -7.103 -18.985 1.00 87.00 146 PHE A C 1
ATOM 1147 O O . PHE A 1 146 ? 13.929 -6.871 -19.688 1.00 87.00 146 PHE A O 1
ATOM 1154 N N . TYR A 1 147 ? 12.513 -8.337 -18.742 1.00 83.56 147 TYR A N 1
ATOM 1155 C CA . TYR A 1 147 ? 13.193 -9.550 -19.209 1.00 83.56 147 TYR A CA 1
ATOM 1156 C C . TYR A 1 147 ? 12.449 -10.267 -20.346 1.00 83.56 147 TYR A C 1
ATOM 1158 O O . TYR A 1 147 ? 12.783 -11.397 -20.690 1.00 83.56 147 TYR A O 1
ATOM 1166 N N . GLY A 1 148 ? 11.412 -9.652 -20.921 1.00 78.12 148 GLY A N 1
ATOM 1167 C CA . GLY A 1 148 ? 10.524 -10.320 -21.874 1.00 78.12 148 GLY A CA 1
ATOM 1168 C C . GLY A 1 148 ? 9.368 -11.081 -21.213 1.00 78.12 148 GLY A C 1
ATOM 1169 O O . GLY A 1 148 ? 9.238 -11.141 -19.990 1.00 78.12 148 GLY A O 1
ATOM 1170 N N . ILE A 1 149 ? 8.496 -11.650 -22.050 1.00 78.38 149 ILE A N 1
ATOM 1171 C CA . ILE A 1 149 ? 7.292 -12.385 -21.634 1.00 78.38 149 ILE A CA 1
ATOM 1172 C C . ILE A 1 149 ? 7.511 -13.879 -21.883 1.00 78.38 149 ILE A C 1
ATOM 1174 O O . ILE A 1 149 ? 7.617 -14.293 -23.037 1.00 78.38 149 ILE A O 1
ATOM 1178 N N . GLY A 1 150 ? 7.534 -14.686 -20.817 1.00 75.69 150 GLY A N 1
ATOM 1179 C CA . GLY A 1 150 ? 7.658 -16.149 -20.879 1.00 75.69 150 GLY A CA 1
ATOM 1180 C C . GLY A 1 150 ? 9.036 -16.695 -20.473 1.00 75.69 150 GLY A C 1
ATOM 1181 O O . GLY A 1 150 ? 10.054 -16.022 -20.575 1.00 75.69 150 GLY A O 1
ATOM 1182 N N . TYR A 1 151 ? 9.063 -17.945 -19.996 1.00 70.44 151 TYR A N 1
ATOM 1183 C CA . TYR A 1 151 ? 10.284 -18.599 -19.490 1.00 70.44 151 TYR A CA 1
ATOM 1184 C C . TYR A 1 151 ? 11.273 -19.002 -20.601 1.00 70.44 151 TYR A C 1
ATOM 1186 O O . TYR A 1 151 ? 12.483 -18.995 -20.413 1.00 70.44 151 TYR A O 1
ATOM 1194 N N . ALA A 1 152 ? 10.776 -19.376 -21.783 1.00 71.62 152 ALA A N 1
ATOM 1195 C CA . ALA A 1 152 ? 11.642 -19.792 -22.891 1.00 71.62 152 ALA A CA 1
ATOM 1196 C C . ALA A 1 152 ? 12.310 -18.599 -23.599 1.00 71.62 152 ALA A C 1
ATOM 1198 O O . ALA A 1 152 ? 13.423 -18.712 -24.101 1.00 71.62 152 ALA A O 1
ATOM 1199 N N . THR A 1 153 ? 11.630 -17.456 -23.623 1.00 68.44 153 THR A N 1
ATOM 1200 C CA . THR A 1 153 ? 12.039 -16.216 -24.296 1.00 68.44 153 THR A CA 1
ATOM 1201 C C . THR A 1 153 ? 13.003 -15.378 -23.456 1.00 68.44 153 THR A C 1
ATOM 1203 O O . THR A 1 153 ? 13.785 -14.624 -24.028 1.00 68.44 153 THR A O 1
ATOM 1206 N N . ASN A 1 154 ? 12.997 -15.526 -22.125 1.00 71.50 154 ASN A N 1
ATOM 1207 C CA . ASN A 1 154 ? 13.853 -14.747 -21.223 1.00 71.50 154 ASN A CA 1
ATOM 1208 C C . ASN A 1 154 ? 15.179 -15.432 -20.842 1.00 71.50 154 ASN A C 1
ATOM 1210 O O . ASN A 1 154 ? 16.085 -14.765 -20.349 1.00 71.50 154 ASN A O 1
ATOM 1214 N N . LYS A 1 155 ? 15.329 -16.744 -21.081 1.00 66.06 155 LYS A N 1
ATOM 1215 C CA . LYS A 1 155 ? 16.487 -17.540 -20.624 1.00 66.06 155 LYS A CA 1
ATOM 1216 C C . LYS A 1 155 ? 17.841 -17.014 -21.121 1.00 66.06 155 LYS A C 1
ATOM 1218 O O . LYS A 1 155 ? 18.852 -17.204 -20.451 1.00 66.06 155 LYS A O 1
ATOM 1223 N N . HIS A 1 156 ? 17.856 -16.374 -22.288 1.00 68.75 156 HIS A N 1
ATOM 1224 C CA . HIS A 1 156 ? 19.051 -15.801 -22.917 1.00 68.75 156 HIS A CA 1
ATOM 1225 C C . HIS A 1 156 ? 19.040 -14.266 -22.924 1.00 68.75 156 HIS A C 1
ATOM 1227 O O . HIS A 1 156 ? 19.805 -13.649 -23.660 1.00 68.75 156 HIS A O 1
ATOM 1233 N N . TYR A 1 157 ? 18.155 -13.643 -22.143 1.00 69.69 157 TYR A N 1
ATOM 1234 C CA . TYR A 1 157 ? 18.079 -12.193 -22.051 1.00 69.69 157 TYR A CA 1
ATOM 1235 C C . TYR A 1 157 ? 19.226 -11.683 -21.176 1.00 69.69 157 TYR A C 1
ATOM 1237 O O . TYR A 1 157 ? 19.209 -11.843 -19.955 1.00 69.69 157 TYR A O 1
ATOM 1245 N N . GLU A 1 158 ? 20.234 -11.077 -21.797 1.00 71.25 158 GLU A N 1
ATOM 1246 C CA . GLU A 1 158 ? 21.314 -10.418 -21.065 1.00 71.25 158 GLU A CA 1
ATOM 1247 C C . GLU A 1 158 ? 20.769 -9.176 -20.356 1.00 71.25 158 GLU A C 1
ATOM 1249 O O . GLU A 1 158 ? 20.150 -8.320 -20.983 1.00 71.25 158 GLU A O 1
ATOM 1254 N N . ARG A 1 159 ? 20.973 -9.087 -19.039 1.00 76.44 159 ARG A N 1
ATOM 1255 C CA . ARG A 1 159 ? 20.621 -7.895 -18.262 1.00 76.44 159 ARG A CA 1
ATOM 1256 C C . ARG A 1 159 ? 21.649 -6.804 -18.541 1.00 76.44 159 ARG A C 1
ATOM 1258 O O . ARG A 1 159 ? 22.836 -7.005 -18.294 1.00 76.44 159 ARG A O 1
ATOM 1265 N N . SER A 1 160 ? 21.190 -5.640 -18.982 1.00 72.00 160 SER A N 1
ATOM 1266 C CA . SER A 1 160 ? 22.016 -4.437 -19.060 1.00 72.00 160 SER A CA 1
ATOM 1267 C C . SER A 1 160 ? 21.166 -3.171 -19.089 1.00 72.00 160 SER A C 1
ATOM 1269 O O . SER A 1 160 ? 20.003 -3.192 -19.506 1.00 72.00 160 SER A O 1
ATOM 1271 N N . ASP A 1 161 ? 21.801 -2.051 -18.760 1.00 67.88 161 ASP A N 1
ATOM 1272 C CA . ASP A 1 161 ? 21.238 -0.697 -18.827 1.00 67.88 161 ASP A CA 1
ATOM 1273 C C . ASP A 1 161 ? 20.712 -0.359 -20.237 1.00 67.88 161 ASP A C 1
ATOM 1275 O O . ASP A 1 161 ? 19.781 0.417 -20.412 1.00 67.88 161 ASP A O 1
ATOM 1279 N N . SER A 1 162 ? 21.289 -0.973 -21.275 1.00 67.00 162 SER A N 1
ATOM 1280 C CA . SER A 1 162 ? 20.916 -0.757 -22.677 1.00 67.00 162 SER A CA 1
ATOM 1281 C C . SER A 1 162 ? 19.852 -1.722 -23.209 1.00 67.00 162 SER A C 1
ATOM 1283 O O . SER A 1 162 ? 19.378 -1.548 -24.336 1.00 67.00 162 SER A O 1
ATOM 1285 N N . THR A 1 163 ? 19.493 -2.760 -22.449 1.00 71.31 163 THR A N 1
ATOM 1286 C CA . THR A 1 163 ? 18.617 -3.837 -22.928 1.00 71.31 163 THR A CA 1
ATOM 1287 C C . THR A 1 163 ? 17.392 -4.038 -22.051 1.00 71.31 163 THR A C 1
ATOM 1289 O O . THR A 1 163 ? 16.284 -4.003 -22.585 1.00 71.31 163 THR A O 1
ATOM 1292 N N . SER A 1 164 ? 17.547 -4.253 -20.743 1.00 79.88 164 SER A N 1
ATOM 1293 C CA . SER A 1 164 ? 16.452 -4.573 -19.815 1.00 79.88 164 SER A CA 1
ATOM 1294 C C . SER A 1 164 ? 15.932 -3.364 -19.055 1.00 79.88 164 SER A C 1
ATOM 1296 O O . SER A 1 164 ? 14.773 -3.380 -18.651 1.00 79.88 164 SER A O 1
ATOM 1298 N N . GLU A 1 165 ? 16.750 -2.343 -18.825 1.00 88.94 165 GLU A N 1
ATOM 1299 C CA . GLU A 1 165 ? 16.394 -1.276 -17.893 1.00 88.94 165 GLU A CA 1
ATOM 1300 C C . GLU A 1 165 ? 15.289 -0.342 -18.424 1.00 88.94 165 GLU A C 1
ATOM 1302 O O . GLU A 1 165 ? 15.243 -0.004 -19.606 1.00 88.94 165 GLU A O 1
ATOM 1307 N N . TYR A 1 166 ? 14.382 0.070 -17.535 1.00 91.19 166 TYR A N 1
ATOM 1308 C CA . TYR A 1 166 ? 13.448 1.171 -17.745 1.00 91.19 166 TYR A CA 1
ATOM 1309 C C . TYR A 1 166 ? 13.169 1.921 -16.444 1.00 91.19 166 TYR A C 1
ATOM 1311 O O . TYR A 1 166 ? 13.235 1.357 -15.349 1.00 91.19 166 TYR A O 1
ATOM 1319 N N . ARG A 1 167 ? 12.777 3.195 -16.542 1.00 93.75 167 ARG A N 1
ATOM 1320 C CA . ARG A 1 167 ? 12.372 3.982 -15.372 1.00 93.75 167 ARG A CA 1
ATOM 1321 C C . ARG A 1 167 ? 10.862 3.963 -15.192 1.00 93.75 167 ARG A C 1
ATOM 1323 O O . ARG A 1 167 ? 10.115 4.463 -16.032 1.00 93.75 167 ARG A O 1
ATOM 1330 N N . TYR A 1 168 ? 10.421 3.466 -14.045 1.00 95.12 168 TYR A N 1
ATOM 1331 C CA . TYR A 1 168 ? 9.033 3.525 -13.609 1.00 95.12 168 TYR A CA 1
ATOM 1332 C C . TYR A 1 168 ? 8.829 4.667 -12.614 1.00 95.12 168 TYR A C 1
ATOM 1334 O O . TYR A 1 168 ? 9.630 4.854 -11.702 1.00 95.12 168 TYR A O 1
ATOM 1342 N N . SER A 1 169 ? 7.737 5.414 -12.751 1.00 97.06 169 SER A N 1
ATOM 1343 C CA . SER A 1 169 ? 7.285 6.400 -11.773 1.00 97.06 169 SER A CA 1
ATOM 1344 C C . SER A 1 169 ? 5.768 6.364 -11.681 1.00 97.06 169 SER A C 1
ATOM 1346 O O . SER A 1 169 ? 5.083 6.622 -12.663 1.00 97.06 169 SER A O 1
ATOM 1348 N N . GLY A 1 170 ? 5.226 6.114 -10.499 1.00 97.69 170 GLY A N 1
ATOM 1349 C CA . GLY A 1 170 ? 3.789 5.996 -10.329 1.00 97.69 170 GLY A CA 1
ATOM 1350 C C . GLY A 1 170 ? 3.329 6.136 -8.892 1.00 97.69 170 GLY A C 1
ATOM 1351 O O . GLY A 1 170 ? 4.116 6.035 -7.945 1.00 97.69 170 GLY A O 1
ATOM 1352 N N . PHE A 1 171 ? 2.032 6.371 -8.730 1.00 98.12 171 PHE A N 1
ATOM 1353 C CA . PHE A 1 171 ? 1.378 6.348 -7.431 1.00 98.12 171 PHE A CA 1
ATOM 1354 C C . PHE A 1 171 ? 0.062 5.581 -7.491 1.00 98.12 171 PHE A C 1
ATOM 1356 O O . PHE A 1 171 ? -0.566 5.485 -8.539 1.00 98.12 171 PHE A O 1
ATOM 1363 N N . GLN A 1 172 ? -0.373 5.081 -6.338 1.00 98.19 172 GLN A N 1
ATOM 1364 C CA . GLN A 1 172 ? -1.713 4.544 -6.148 1.00 98.19 172 GLN A CA 1
ATOM 1365 C C . GLN A 1 172 ? -2.304 5.095 -4.852 1.00 98.19 172 GLN A C 1
ATOM 1367 O O . GLN A 1 172 ? -1.642 5.081 -3.812 1.00 98.19 172 GLN A O 1
ATOM 1372 N N . ILE A 1 173 ? -3.548 5.558 -4.916 1.00 98.12 173 ILE A N 1
ATOM 1373 C CA . ILE A 1 173 ? -4.356 6.008 -3.785 1.00 98.12 173 ILE A CA 1
ATOM 1374 C C . ILE A 1 173 ? -5.637 5.179 -3.789 1.00 98.12 173 ILE A C 1
ATOM 1376 O O . ILE A 1 173 ? -6.452 5.289 -4.699 1.00 98.12 173 ILE A O 1
ATOM 1380 N N . ASN A 1 174 ? -5.816 4.352 -2.763 1.00 97.31 174 ASN A N 1
ATOM 1381 C CA . ASN A 1 174 ? -6.931 3.415 -2.695 1.00 97.31 174 ASN A CA 1
ATOM 1382 C C . ASN A 1 174 ? -7.615 3.448 -1.317 1.00 97.31 174 ASN A C 1
ATOM 1384 O O . ASN A 1 174 ? -7.305 2.601 -0.476 1.00 97.31 174 ASN A O 1
ATOM 1388 N N . PRO A 1 175 ? -8.452 4.463 -1.022 1.00 97.44 175 PRO A N 1
ATOM 1389 C CA . PRO A 1 175 ? -9.194 4.547 0.230 1.00 97.44 175 PRO A CA 1
ATOM 1390 C C . PRO A 1 175 ? -10.474 3.699 0.207 1.00 97.44 175 PRO A C 1
ATOM 1392 O O . PRO A 1 175 ? -11.174 3.616 -0.804 1.00 97.44 175 PRO A O 1
ATOM 1395 N N . TRP A 1 176 ? -10.805 3.127 1.364 1.00 96.00 176 TRP A N 1
ATOM 1396 C CA . TRP A 1 176 ? -12.036 2.387 1.642 1.00 96.00 176 TRP A CA 1
ATOM 1397 C C . TRP A 1 176 ? -12.758 3.049 2.809 1.00 96.00 176 TRP A C 1
ATOM 1399 O O . TRP A 1 176 ? -12.190 3.206 3.897 1.00 96.00 176 TRP A O 1
ATOM 1409 N N . PHE A 1 177 ? -14.018 3.402 2.598 1.00 97.50 177 PHE A N 1
ATOM 1410 C CA . PHE A 1 177 ? -14.869 4.001 3.617 1.00 97.50 177 PHE A CA 1
ATOM 1411 C C . PHE A 1 177 ? -15.879 2.957 4.070 1.00 97.50 177 PHE A C 1
ATOM 1413 O O . PHE A 1 177 ? -16.731 2.542 3.295 1.00 97.50 177 PHE A O 1
ATOM 1420 N N . LEU A 1 178 ? -15.779 2.511 5.320 1.00 97.12 178 LEU A N 1
ATOM 1421 C CA . LEU A 1 178 ? -16.594 1.415 5.841 1.00 97.12 178 LEU A CA 1
ATOM 1422 C C . LEU A 1 178 ? -17.492 1.915 6.967 1.00 97.12 178 LEU A C 1
ATOM 1424 O O . LEU A 1 178 ? -17.013 2.361 8.014 1.00 97.12 178 LEU A O 1
ATOM 1428 N N . PHE A 1 179 ? -18.798 1.794 6.775 1.00 97.62 179 PHE A N 1
ATOM 1429 C CA . PHE A 1 179 ? -19.820 2.156 7.748 1.00 97.62 179 PHE A CA 1
ATOM 1430 C C . PHE A 1 179 ? -20.382 0.892 8.381 1.00 97.62 179 PHE A C 1
ATOM 1432 O O . PHE A 1 179 ? -20.799 -0.025 7.676 1.00 97.62 179 PHE A O 1
ATOM 1439 N N . ARG A 1 180 ? -20.400 0.830 9.715 1.00 96.88 180 ARG A N 1
ATOM 1440 C CA . ARG A 1 180 ? -20.990 -0.305 10.429 1.00 96.88 180 ARG A CA 1
ATOM 1441 C C . ARG A 1 180 ? -22.499 -0.335 10.203 1.00 96.88 180 ARG A C 1
ATOM 1443 O O . ARG A 1 180 ? -23.183 0.667 10.412 1.00 96.88 180 ARG A O 1
ATOM 1450 N N . LEU A 1 181 ? -23.020 -1.510 9.876 1.00 96.81 181 LEU A N 1
ATOM 1451 C CA . LEU A 1 181 ? -24.447 -1.742 9.698 1.00 96.81 181 LEU A CA 1
ATOM 1452 C C . LEU A 1 181 ? -25.095 -2.058 11.054 1.00 96.81 181 LEU A C 1
ATOM 1454 O O . LEU A 1 181 ? -25.019 -3.178 11.561 1.00 96.81 181 LEU A O 1
ATOM 1458 N N . GLY A 1 182 ? -25.708 -1.050 11.679 1.00 93.56 182 GLY A N 1
ATOM 1459 C CA . GLY A 1 182 ? -26.403 -1.193 12.962 1.00 93.56 182 GLY A CA 1
ATOM 1460 C C . GLY A 1 182 ? -25.497 -1.674 14.106 1.00 93.56 182 GLY A C 1
ATOM 1461 O O . GLY A 1 182 ? -24.340 -1.268 14.225 1.00 93.56 182 GLY A O 1
ATOM 1462 N N . LYS A 1 183 ? -26.028 -2.549 14.970 1.00 92.12 183 LYS A N 1
ATOM 1463 C CA . LYS A 1 183 ? -25.287 -3.206 16.066 1.00 92.12 183 LYS A CA 1
ATOM 1464 C C . LYS A 1 183 ? -24.722 -4.570 15.633 1.00 92.12 183 LYS A C 1
ATOM 1466 O O . LYS A 1 183 ? -24.827 -5.541 16.372 1.00 92.12 183 LYS A O 1
ATOM 1471 N N . SER A 1 184 ? -24.171 -4.659 14.423 1.00 94.88 184 SER A N 1
ATOM 1472 C CA . SER A 1 184 ? -23.600 -5.899 13.875 1.00 94.88 184 SER A CA 1
ATOM 1473 C C . SER A 1 184 ? -22.085 -5.793 13.674 1.00 94.88 184 SER A C 1
ATOM 1475 O O . SER A 1 184 ? -21.493 -4.740 13.914 1.00 94.88 184 SER A O 1
ATOM 1477 N N . ASN A 1 185 ? -21.460 -6.878 13.211 1.00 95.62 185 ASN A N 1
ATOM 1478 C CA . ASN A 1 185 ? -20.070 -6.889 12.740 1.00 95.62 185 ASN A CA 1
ATOM 1479 C C . ASN A 1 185 ? -19.954 -6.708 11.219 1.00 95.62 185 ASN A C 1
ATOM 1481 O O . ASN A 1 185 ? -18.869 -6.889 10.674 1.00 95.62 185 ASN A O 1
ATOM 1485 N N . PHE A 1 186 ? -21.049 -6.354 10.540 1.00 97.44 186 PHE A N 1
ATOM 1486 C CA . PHE A 1 186 ? -21.025 -6.030 9.122 1.00 97.44 186 PHE A CA 1
ATOM 1487 C C . PHE A 1 186 ? -20.694 -4.558 8.895 1.00 97.44 186 PHE A C 1
ATOM 1489 O O . PHE A 1 186 ? -21.181 -3.677 9.611 1.00 97.44 186 PHE A O 1
ATOM 1496 N N . PHE A 1 187 ? -19.906 -4.296 7.859 1.00 97.69 187 PHE A N 1
ATOM 1497 C CA . PHE A 1 187 ? -19.617 -2.961 7.362 1.00 97.69 187 PHE A CA 1
ATOM 1498 C C . PHE A 1 187 ? -19.789 -2.921 5.858 1.00 97.69 187 PHE A C 1
ATOM 1500 O O . PHE A 1 187 ? -19.380 -3.856 5.175 1.00 97.69 187 PHE A O 1
ATOM 1507 N N . ALA A 1 188 ? -20.312 -1.815 5.349 1.00 97.94 188 ALA A N 1
ATOM 1508 C CA . ALA A 1 188 ? -20.385 -1.576 3.920 1.00 97.94 188 ALA A CA 1
ATOM 1509 C C . ALA A 1 188 ? -19.944 -0.158 3.576 1.00 97.94 188 ALA A C 1
ATOM 1511 O O . ALA A 1 188 ? -20.028 0.747 4.411 1.00 97.94 188 ALA A O 1
ATOM 1512 N N . GLY A 1 189 ? -19.494 0.039 2.345 1.00 97.69 189 GLY A N 1
ATOM 1513 C CA . GLY A 1 189 ? -19.295 1.374 1.805 1.00 97.69 189 GLY A CA 1
ATOM 1514 C C . GLY A 1 189 ? -18.396 1.407 0.576 1.00 97.69 189 GLY A C 1
ATOM 1515 O O . GLY A 1 189 ? -18.029 0.355 0.053 1.00 97.69 189 GLY A O 1
ATOM 1516 N N . PRO A 1 190 ? -18.097 2.613 0.073 1.00 97.81 190 PRO A N 1
ATOM 1517 C CA . PRO A 1 190 ? -17.410 2.781 -1.194 1.00 97.81 190 PRO A CA 1
ATOM 1518 C C . PRO A 1 190 ? -15.895 2.580 -1.084 1.00 97.81 190 PRO A C 1
ATOM 1520 O O . PRO A 1 190 ? -15.260 2.866 -0.061 1.00 97.81 190 PRO A O 1
ATOM 1523 N N . GLN A 1 191 ? -15.320 2.163 -2.205 1.00 96.88 191 GLN A N 1
ATOM 1524 C CA . GLN A 1 191 ? -13.895 2.152 -2.504 1.00 96.88 191 GLN A CA 1
ATOM 1525 C C . GLN A 1 191 ? -13.626 3.098 -3.669 1.00 96.88 191 GLN A C 1
ATOM 1527 O O . GLN A 1 191 ? -14.394 3.158 -4.625 1.00 96.88 191 GLN A O 1
ATOM 1532 N N . ILE A 1 192 ? -12.505 3.805 -3.598 1.00 96.94 192 ILE A N 1
ATOM 1533 C CA . ILE A 1 192 ? -11.961 4.554 -4.727 1.00 96.94 192 ILE A CA 1
ATOM 1534 C C . ILE A 1 192 ? -10.577 3.976 -5.016 1.00 96.94 192 ILE A C 1
ATOM 1536 O O . ILE A 1 192 ? -9.841 3.635 -4.091 1.00 96.94 192 ILE A O 1
ATOM 1540 N N . ASP A 1 193 ? -10.214 3.842 -6.282 1.00 97.19 193 ASP A N 1
ATOM 1541 C CA . ASP A 1 193 ? -8.866 3.500 -6.722 1.00 97.19 193 ASP A CA 1
ATOM 1542 C C . ASP A 1 193 ? -8.408 4.536 -7.731 1.00 97.19 193 ASP A C 1
ATOM 1544 O O . ASP A 1 193 ? -9.075 4.738 -8.737 1.00 97.19 193 ASP A O 1
ATOM 1548 N N . LEU A 1 194 ? -7.309 5.220 -7.449 1.00 98.00 194 LEU A N 1
ATOM 1549 C CA . LEU A 1 194 ? -6.663 6.126 -8.384 1.00 98.00 194 LEU A CA 1
ATOM 1550 C C . LEU A 1 194 ? -5.229 5.650 -8.545 1.00 98.00 194 LEU A C 1
ATOM 1552 O O . LEU A 1 194 ? -4.488 5.609 -7.559 1.00 98.00 194 LEU A O 1
ATOM 1556 N N . SER A 1 195 ? -4.826 5.331 -9.767 1.00 97.88 195 SER A N 1
ATOM 1557 C CA . SER A 1 195 ? -3.449 4.987 -10.091 1.00 97.88 195 SER A CA 1
ATOM 1558 C C . SER A 1 195 ? -2.926 5.850 -11.228 1.00 97.88 195 SER A C 1
ATOM 1560 O O . SER A 1 195 ? -3.640 6.206 -12.165 1.00 97.88 195 SER A O 1
ATOM 1562 N N . TYR A 1 196 ? -1.655 6.206 -11.125 1.00 97.69 196 TYR A N 1
ATOM 1563 C CA . TYR A 1 196 ? -0.901 6.822 -12.199 1.00 97.69 196 TYR A CA 1
ATOM 1564 C C . TYR A 1 196 ? 0.358 6.008 -12.414 1.00 97.69 196 TYR A C 1
ATOM 1566 O O . TYR A 1 196 ? 1.126 5.816 -11.472 1.00 97.69 196 TYR A O 1
ATOM 1574 N N . ASP A 1 197 ? 0.582 5.602 -13.654 1.00 96.31 197 ASP A N 1
ATOM 1575 C CA . ASP A 1 197 ? 1.739 4.831 -14.073 1.00 96.31 197 ASP A CA 1
ATOM 1576 C C . ASP A 1 197 ? 2.457 5.607 -15.168 1.00 96.31 197 ASP A C 1
ATOM 1578 O O . ASP A 1 197 ? 1.838 6.060 -16.132 1.00 96.31 197 ASP A O 1
ATOM 1582 N N . LYS A 1 198 ? 3.771 5.755 -15.045 1.00 96.31 198 LYS A N 1
ATOM 1583 C CA . LYS A 1 198 ? 4.617 6.327 -16.086 1.00 96.31 198 LYS A CA 1
ATOM 1584 C C . LYS A 1 198 ? 5.835 5.449 -16.277 1.00 96.31 198 LYS A C 1
ATOM 1586 O O . LYS A 1 198 ? 6.583 5.215 -15.331 1.00 96.31 198 LYS A O 1
ATOM 1591 N N . ILE A 1 199 ? 6.056 5.041 -17.518 1.00 95.12 199 ILE A N 1
ATOM 1592 C CA . ILE A 1 199 ? 7.325 4.471 -17.957 1.00 95.12 199 ILE A CA 1
ATOM 1593 C C . ILE A 1 199 ? 8.037 5.538 -18.776 1.00 95.12 199 ILE A C 1
ATOM 1595 O O . ILE A 1 199 ? 7.476 6.059 -19.736 1.00 95.12 199 ILE A O 1
ATOM 1599 N N . SER A 1 200 ? 9.259 5.870 -18.384 1.00 92.88 200 SER A N 1
ATOM 1600 C CA . SER A 1 200 ? 10.201 6.695 -19.142 1.00 92.88 200 SER A CA 1
ATOM 1601 C C . SER A 1 200 ? 11.427 5.861 -19.473 1.00 92.88 200 SER A C 1
ATOM 1603 O O . SER A 1 200 ? 11.755 4.965 -18.702 1.00 92.88 200 SER A O 1
ATOM 1605 N N . GLU A 1 201 ? 12.091 6.171 -20.587 1.00 92.25 201 GLU A N 1
ATOM 1606 C CA . GLU A 1 201 ? 13.268 5.413 -21.045 1.00 92.25 201 GLU A CA 1
ATOM 1607 C C . GLU A 1 201 ? 12.940 3.910 -21.126 1.00 92.25 201 GLU A C 1
ATOM 1609 O O . GLU A 1 201 ? 13.485 3.114 -20.371 1.00 92.25 201 GLU A O 1
ATOM 1614 N N . PRO A 1 202 ? 11.948 3.513 -21.947 1.00 90.94 202 PRO A N 1
ATOM 1615 C CA . PRO A 1 202 ? 11.517 2.124 -22.004 1.00 90.94 202 PRO A CA 1
ATOM 1616 C C . PRO A 1 202 ? 12.650 1.210 -22.478 1.00 90.94 202 PRO A C 1
ATOM 1618 O O . PRO A 1 202 ? 13.407 1.560 -23.384 1.00 90.94 202 PRO A O 1
ATOM 1621 N N . ALA A 1 203 ? 12.695 0.006 -21.912 1.00 89.31 203 ALA A N 1
ATOM 1622 C CA . ALA A 1 203 ? 13.663 -1.015 -22.279 1.00 89.31 203 ALA A CA 1
ATOM 1623 C C . ALA A 1 203 ? 13.580 -1.360 -23.774 1.00 89.31 203 ALA A C 1
ATOM 1625 O O . ALA A 1 203 ? 12.500 -1.334 -24.379 1.00 89.31 203 ALA A O 1
ATOM 1626 N N . LYS A 1 204 ? 14.714 -1.752 -24.363 1.00 85.50 204 LYS A N 1
ATOM 1627 C CA . LYS A 1 204 ? 14.871 -1.943 -25.814 1.00 85.50 204 LYS A CA 1
ATOM 1628 C C . LYS A 1 204 ? 13.793 -2.830 -26.440 1.00 85.50 204 LYS A C 1
ATOM 1630 O O . LYS A 1 204 ? 13.290 -2.498 -27.503 1.00 85.50 204 LYS A O 1
ATOM 1635 N N . TYR A 1 205 ? 13.433 -3.938 -25.793 1.00 83.25 205 TYR A N 1
ATOM 1636 C CA . TYR A 1 205 ? 12.432 -4.880 -26.315 1.00 83.25 205 TYR A CA 1
ATOM 1637 C C . TYR A 1 205 ? 11.032 -4.685 -25.714 1.00 83.25 205 TYR A C 1
ATOM 1639 O O . TYR A 1 205 ? 10.091 -5.384 -26.101 1.00 83.25 205 TYR A O 1
ATOM 1647 N N . LEU A 1 206 ? 10.870 -3.746 -24.774 1.00 87.19 206 LEU A N 1
ATOM 1648 C CA . LEU A 1 206 ? 9.564 -3.397 -24.212 1.00 87.19 206 LEU A CA 1
ATOM 1649 C C . LEU A 1 206 ? 8.715 -2.653 -25.246 1.00 87.19 206 LEU A C 1
ATOM 1651 O O . LEU A 1 206 ? 7.523 -2.927 -25.374 1.00 87.19 206 LEU A O 1
ATOM 1655 N N . VAL A 1 207 ? 9.341 -1.768 -26.029 1.00 88.94 207 VAL A N 1
ATOM 1656 C CA . VAL A 1 207 ? 8.655 -0.969 -27.059 1.00 88.94 207 VAL A CA 1
ATOM 1657 C C . VAL A 1 207 ? 8.030 -1.817 -28.161 1.00 88.94 207 VAL A C 1
ATOM 1659 O O . VAL A 1 207 ? 7.093 -1.360 -28.810 1.00 88.94 207 VAL A O 1
ATOM 1662 N N . ASP A 1 208 ? 8.499 -3.052 -28.346 1.00 88.62 208 ASP A N 1
ATOM 1663 C CA . ASP A 1 208 ? 7.986 -3.986 -29.346 1.00 88.62 208 ASP A CA 1
ATOM 1664 C C . ASP A 1 208 ? 6.801 -4.820 -28.856 1.00 88.62 208 ASP A C 1
ATOM 1666 O O . ASP A 1 208 ? 6.087 -5.398 -29.680 1.00 88.62 208 ASP A O 1
ATOM 1670 N N . GLN A 1 209 ? 6.538 -4.843 -27.546 1.00 88.69 209 GLN A N 1
ATOM 1671 C CA . GLN A 1 209 ? 5.481 -5.670 -26.974 1.00 88.69 209 GLN A CA 1
ATOM 1672 C C . GLN A 1 209 ? 4.091 -5.192 -27.425 1.00 88.69 209 GLN A C 1
ATOM 1674 O O . GLN A 1 209 ? 3.765 -4.010 -27.258 1.00 88.69 209 GLN A O 1
ATOM 1679 N N . PRO A 1 210 ? 3.226 -6.094 -27.933 1.00 89.69 210 PRO A N 1
ATOM 1680 C CA . PRO A 1 210 ? 1.874 -5.734 -28.360 1.00 89.69 210 PRO A CA 1
ATOM 1681 C C . PRO A 1 210 ? 1.057 -5.060 -27.253 1.00 89.69 210 PRO A C 1
ATOM 1683 O O . PRO A 1 210 ? 0.372 -4.071 -27.506 1.00 89.69 210 PRO A O 1
ATOM 1686 N N . ASP A 1 211 ? 1.169 -5.551 -26.016 1.00 88.00 211 ASP A N 1
ATOM 1687 C CA . ASP A 1 211 ? 0.449 -4.999 -24.865 1.00 88.00 211 ASP A CA 1
ATOM 1688 C C . ASP A 1 211 ? 0.940 -3.593 -24.491 1.00 88.00 211 ASP A C 1
ATOM 1690 O O . ASP A 1 211 ? 0.129 -2.722 -24.183 1.00 88.00 211 ASP A O 1
ATOM 1694 N N . TYR A 1 212 ? 2.251 -3.344 -24.587 1.00 89.81 212 TYR A N 1
ATOM 1695 C CA . TYR A 1 212 ? 2.837 -2.023 -24.353 1.00 89.81 212 TYR A CA 1
ATOM 1696 C C . TYR A 1 212 ? 2.321 -1.007 -25.378 1.00 89.81 212 TYR A C 1
ATOM 1698 O O . TYR A 1 212 ? 1.844 0.065 -25.008 1.00 89.81 212 TYR A O 1
ATOM 1706 N N . LYS A 1 213 ? 2.320 -1.377 -26.666 1.00 91.94 213 LYS A N 1
ATOM 1707 C CA . LYS A 1 213 ? 1.761 -0.548 -27.746 1.00 91.94 213 LYS A CA 1
ATOM 1708 C C . LYS A 1 213 ? 0.259 -0.308 -27.562 1.00 91.94 213 LYS A C 1
ATOM 1710 O O . LYS A 1 213 ? -0.201 0.817 -27.737 1.00 91.94 213 LYS A O 1
ATOM 1715 N N . ARG A 1 214 ? -0.504 -1.333 -27.154 1.00 90.81 214 ARG A N 1
ATOM 1716 C CA . ARG A 1 214 ? -1.955 -1.228 -26.903 1.00 90.81 214 ARG A CA 1
ATOM 1717 C C . ARG A 1 214 ? -2.291 -0.209 -25.810 1.00 90.81 214 ARG A C 1
ATOM 1719 O O . ARG A 1 214 ? -3.323 0.444 -25.899 1.00 90.81 214 ARG A O 1
ATOM 1726 N N . LEU A 1 215 ? -1.420 -0.050 -24.814 1.00 87.56 215 LEU A N 1
ATOM 1727 C CA . LEU A 1 215 ? -1.558 0.940 -23.739 1.00 87.56 215 LEU A CA 1
ATOM 1728 C C . LEU A 1 215 ? -1.064 2.351 -24.125 1.00 87.56 215 LEU A C 1
ATOM 1730 O O . LEU A 1 215 ? -1.002 3.231 -23.269 1.00 87.56 215 LEU A O 1
ATOM 1734 N N . GLY A 1 216 ? -0.708 2.586 -25.393 1.00 89.38 216 GLY A N 1
ATOM 1735 C CA . GLY A 1 216 ? -0.169 3.866 -25.866 1.00 89.38 216 GLY A CA 1
ATOM 1736 C C . GLY A 1 216 ? 1.341 4.026 -25.654 1.00 89.38 216 GLY A C 1
ATOM 1737 O O . GLY A 1 216 ? 1.854 5.143 -25.691 1.00 89.38 216 GLY A O 1
ATOM 1738 N N . GLY A 1 217 ? 2.055 2.923 -25.423 1.00 92.38 217 GLY A N 1
ATOM 1739 C CA . GLY A 1 217 ? 3.511 2.857 -25.343 1.00 92.38 217 GLY A CA 1
ATOM 1740 C C . GLY A 1 217 ? 4.220 3.360 -26.598 1.00 92.38 217 GLY A C 1
ATOM 1741 O O . GLY A 1 217 ? 3.903 2.942 -27.710 1.00 92.38 217 GLY A O 1
ATOM 1742 N N . THR A 1 218 ? 5.226 4.218 -26.417 1.00 92.38 218 THR A N 1
ATOM 1743 C CA . THR A 1 218 ? 6.095 4.721 -27.496 1.00 92.38 218 THR A CA 1
ATOM 1744 C C . THR A 1 218 ? 7.569 4.511 -27.153 1.00 92.38 218 THR A C 1
ATOM 1746 O O . THR A 1 218 ? 7.903 4.180 -26.020 1.00 92.38 218 THR A O 1
ATOM 1749 N N . ALA A 1 219 ? 8.479 4.794 -28.090 1.00 90.44 219 ALA A N 1
ATOM 1750 C CA . ALA A 1 219 ? 9.920 4.823 -27.809 1.00 90.44 219 ALA A CA 1
ATOM 1751 C C . ALA A 1 219 ? 10.320 5.847 -26.724 1.00 90.44 219 ALA A C 1
ATOM 1753 O O . ALA A 1 219 ? 11.399 5.754 -26.149 1.00 90.44 219 ALA A O 1
ATOM 1754 N N . HIS A 1 220 ? 9.450 6.815 -26.418 1.00 91.44 220 HIS A N 1
ATOM 1755 C CA . HIS A 1 220 ? 9.666 7.811 -25.369 1.00 91.44 220 HIS A CA 1
ATOM 1756 C C . HIS A 1 220 ? 8.972 7.464 -24.046 1.00 91.44 220 HIS A C 1
ATOM 1758 O O . HIS A 1 220 ? 9.044 8.251 -23.099 1.00 91.44 220 HIS A O 1
ATOM 1764 N N . GLY A 1 221 ? 8.314 6.305 -23.961 1.00 93.19 221 GLY A N 1
ATOM 1765 C CA . GLY A 1 221 ? 7.536 5.910 -22.796 1.00 93.19 221 GLY A CA 1
ATOM 1766 C C . GLY A 1 221 ? 6.024 6.012 -22.995 1.00 93.19 221 GLY A C 1
ATOM 1767 O O . GLY A 1 221 ? 5.531 6.241 -24.103 1.00 93.19 221 GLY A O 1
ATOM 1768 N N . TYR A 1 222 ? 5.294 5.870 -21.889 1.00 93.88 222 TYR A N 1
ATOM 1769 C CA . TYR A 1 222 ? 3.877 6.224 -21.784 1.00 93.88 222 TYR A CA 1
ATOM 1770 C C . TYR A 1 222 ? 3.551 6.741 -20.387 1.00 93.88 222 TYR A C 1
ATOM 1772 O O . TYR A 1 222 ? 4.324 6.581 -19.438 1.00 93.88 222 TYR A O 1
ATOM 1780 N N . SER A 1 223 ? 2.366 7.329 -20.265 1.00 95.25 223 SER A N 1
ATOM 1781 C CA . SER A 1 223 ? 1.728 7.570 -18.980 1.00 95.25 223 SER A CA 1
ATOM 1782 C C . SER A 1 223 ? 0.266 7.171 -19.039 1.00 95.25 223 SER A C 1
ATOM 1784 O O . SER A 1 223 ? -0.413 7.506 -20.007 1.00 95.25 223 SER A O 1
ATOM 1786 N N . ASN A 1 224 ? -0.215 6.512 -17.997 1.00 95.06 224 ASN A N 1
ATOM 1787 C CA . ASN A 1 224 ? -1.595 6.093 -17.861 1.00 95.06 224 ASN A CA 1
ATOM 1788 C C . ASN A 1 224 ? -2.138 6.578 -16.518 1.00 95.06 224 ASN A C 1
ATOM 1790 O O . ASN A 1 224 ? -1.476 6.440 -15.491 1.00 95.06 224 ASN A O 1
ATOM 1794 N N . PHE A 1 225 ? -3.339 7.144 -16.529 1.00 96.25 225 PHE A N 1
ATOM 1795 C CA . PHE A 1 225 ? -4.091 7.435 -15.317 1.00 96.25 225 PHE A CA 1
ATOM 1796 C C . PHE A 1 225 ? -5.327 6.550 -15.318 1.00 96.25 225 PHE A C 1
ATOM 1798 O O . PHE A 1 225 ? -6.077 6.529 -16.291 1.00 96.25 225 PHE A O 1
ATOM 1805 N N . SER A 1 226 ? -5.535 5.805 -14.243 1.00 95.81 226 SER A N 1
ATOM 1806 C CA . SER A 1 226 ? -6.688 4.930 -14.085 1.00 95.81 226 SER A CA 1
ATOM 1807 C C . SER A 1 226 ? -7.436 5.288 -12.815 1.00 95.81 226 SER A C 1
ATOM 1809 O O . SER A 1 226 ? -6.847 5.577 -11.775 1.00 95.81 226 SER A O 1
ATOM 1811 N N . SER A 1 227 ? -8.759 5.283 -12.920 1.00 96.94 227 SER A N 1
ATOM 1812 C CA . SER A 1 227 ? -9.658 5.537 -11.805 1.00 96.94 227 SER A CA 1
ATOM 1813 C C . SER A 1 227 ? -10.732 4.464 -11.757 1.00 96.94 227 SER A C 1
ATOM 1815 O O . SER A 1 227 ? -11.342 4.162 -12.781 1.00 96.94 227 SER A O 1
ATOM 1817 N N . GLY A 1 228 ? -10.991 3.931 -10.572 1.00 96.81 228 GLY A N 1
ATOM 1818 C CA . GLY A 1 228 ? -12.052 2.977 -10.299 1.00 96.81 228 GLY A CA 1
ATOM 1819 C C . GLY A 1 228 ? -12.870 3.413 -9.094 1.00 96.81 228 GLY A C 1
ATOM 1820 O O . GLY A 1 228 ? -12.352 4.001 -8.142 1.00 96.81 228 GLY A O 1
ATOM 1821 N N . VAL A 1 229 ? -14.158 3.102 -9.134 1.00 97.00 229 VAL A N 1
ATOM 1822 C CA . VAL A 1 229 ? -15.039 3.144 -7.970 1.00 97.00 229 VAL A CA 1
ATOM 1823 C C . VAL A 1 229 ? -15.554 1.736 -7.742 1.00 97.00 229 VAL A C 1
ATOM 1825 O O . VAL A 1 229 ? -15.841 1.021 -8.697 1.00 97.00 229 VAL A O 1
ATOM 1828 N N . GLY A 1 230 ? -15.635 1.344 -6.484 1.00 96.31 230 GLY A N 1
ATOM 1829 C CA . GLY A 1 230 ? -16.130 0.037 -6.088 1.00 96.31 230 GLY A CA 1
ATOM 1830 C C . GLY A 1 230 ? -16.890 0.130 -4.782 1.00 96.31 230 GLY A C 1
ATOM 1831 O O . GLY A 1 230 ? -17.062 1.209 -4.202 1.00 96.31 230 GLY A O 1
ATOM 1832 N N . PHE A 1 231 ? -17.318 -1.016 -4.287 1.00 96.25 231 PHE A N 1
ATOM 1833 C CA . PHE A 1 231 ? -17.940 -1.136 -2.981 1.00 96.25 231 PHE A CA 1
ATOM 1834 C C . PHE A 1 231 ? -17.362 -2.329 -2.233 1.00 96.25 231 PHE A C 1
ATOM 1836 O O . PHE A 1 231 ? -16.861 -3.287 -2.819 1.00 96.25 231 PHE A O 1
ATOM 1843 N N . LEU A 1 232 ? -17.441 -2.266 -0.910 1.00 95.88 232 LEU A N 1
ATOM 1844 C CA . LEU A 1 232 ? -17.073 -3.375 -0.050 1.00 95.88 232 LEU A CA 1
ATOM 1845 C C . LEU A 1 232 ? -18.240 -3.731 0.859 1.00 95.88 232 LEU A C 1
ATOM 1847 O O . LEU A 1 232 ? -18.941 -2.849 1.361 1.00 95.88 232 LEU A O 1
ATOM 1851 N N . LEU A 1 233 ? -18.384 -5.024 1.120 1.00 97.12 233 LEU A N 1
ATOM 1852 C CA . LEU A 1 233 ? -19.159 -5.577 2.217 1.00 97.12 233 LEU A CA 1
ATOM 1853 C C . LEU A 1 233 ? -18.223 -6.470 3.027 1.00 97.12 233 LEU A C 1
ATOM 1855 O O . LEU A 1 233 ? -17.708 -7.469 2.534 1.00 97.12 233 LEU A O 1
ATOM 1859 N N . THR A 1 234 ? -17.999 -6.110 4.283 1.00 96.94 234 THR A N 1
ATOM 1860 C CA . THR A 1 234 ? -17.087 -6.833 5.169 1.00 96.94 234 THR A CA 1
ATOM 1861 C C . THR A 1 234 ? -17.827 -7.328 6.398 1.00 96.94 234 THR A C 1
ATOM 1863 O O . THR A 1 234 ? -18.693 -6.637 6.931 1.00 96.94 234 THR A O 1
ATOM 1866 N N . TYR A 1 235 ? -17.469 -8.514 6.872 1.00 97.06 235 TYR A N 1
ATOM 1867 C CA . TYR A 1 235 ? -17.808 -8.993 8.206 1.00 97.06 235 TYR A CA 1
ATOM 1868 C C . TYR A 1 235 ? -16.519 -9.047 9.019 1.00 97.06 235 TYR A C 1
ATOM 1870 O O . TYR A 1 235 ? -15.589 -9.759 8.649 1.00 97.06 235 TYR A O 1
ATOM 1878 N N . ASP A 1 236 ? -16.437 -8.294 10.113 1.00 95.62 236 ASP A N 1
ATOM 1879 C CA . ASP A 1 236 ? -15.226 -8.210 10.928 1.00 95.62 236 ASP A CA 1
ATOM 1880 C C . ASP A 1 236 ? -15.548 -8.299 12.420 1.00 95.62 236 ASP A C 1
ATOM 1882 O O . ASP A 1 236 ? -15.874 -7.300 13.071 1.00 95.62 236 ASP A O 1
ATOM 1886 N N . SER A 1 237 ? -15.429 -9.512 12.961 1.00 95.06 237 SER A N 1
ATOM 1887 C CA . SER A 1 237 ? -15.577 -9.802 14.390 1.00 95.06 237 SER A CA 1
ATOM 1888 C C . SER A 1 237 ? -14.241 -9.892 15.132 1.00 95.06 237 SER A C 1
ATOM 1890 O O . SER A 1 237 ? -14.214 -10.313 16.291 1.00 95.06 237 SER A O 1
ATOM 1892 N N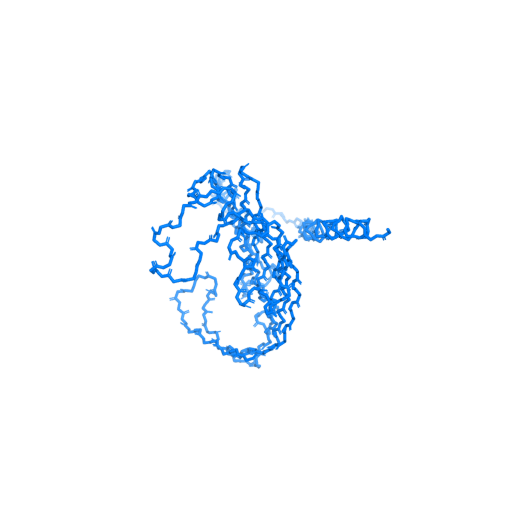 . ARG A 1 238 ? -13.127 -9.500 14.495 1.00 93.88 238 ARG A N 1
ATOM 1893 C CA . ARG A 1 238 ? -11.802 -9.552 15.120 1.00 93.88 238 ARG A CA 1
ATOM 1894 C C . ARG A 1 238 ? -11.727 -8.627 16.326 1.00 93.88 238 ARG A C 1
ATOM 1896 O O . ARG A 1 238 ? -12.205 -7.482 16.297 1.00 93.88 238 ARG A O 1
ATOM 1903 N N . ASP A 1 239 ? -11.059 -9.117 17.361 1.00 88.06 239 ASP A N 1
ATOM 1904 C CA . ASP A 1 239 ? -10.764 -8.354 18.567 1.00 88.06 239 ASP A CA 1
ATOM 1905 C C . ASP A 1 239 ? -9.840 -7.168 18.259 1.00 88.06 239 ASP A C 1
ATOM 1907 O O . ASP A 1 239 ? -10.192 -6.015 18.522 1.00 88.06 239 ASP A O 1
ATOM 1911 N N . ILE A 1 240 ? -8.710 -7.436 17.605 1.00 84.94 240 ILE A N 1
ATOM 1912 C CA . ILE A 1 240 ? -7.724 -6.437 17.196 1.00 84.94 240 ILE A CA 1
ATOM 1913 C C . ILE A 1 240 ? -7.465 -6.608 15.695 1.00 84.94 240 ILE A C 1
ATOM 1915 O O . ILE A 1 240 ? -6.668 -7.456 15.309 1.00 84.94 240 ILE A O 1
ATOM 1919 N N . PRO A 1 241 ? -8.078 -5.799 14.811 1.00 85.19 241 PRO A N 1
ATOM 1920 C CA . PRO A 1 241 ? -7.940 -5.980 13.362 1.00 85.19 241 PRO A CA 1
ATOM 1921 C C . PRO A 1 241 ? -6.495 -6.005 12.842 1.00 85.19 241 PRO A C 1
ATOM 1923 O O . PRO A 1 241 ? -6.204 -6.721 11.888 1.00 85.19 241 PRO A O 1
ATOM 1926 N N . ALA A 1 242 ? -5.588 -5.262 13.481 1.00 81.94 242 ALA A N 1
ATOM 1927 C CA . ALA A 1 242 ? -4.179 -5.210 13.098 1.00 81.94 242 ALA A CA 1
ATOM 1928 C C . ALA A 1 242 ? -3.325 -6.377 13.635 1.00 81.94 242 ALA A C 1
ATOM 1930 O O . ALA A 1 242 ? -2.215 -6.570 13.153 1.00 81.94 242 ALA A O 1
ATOM 1931 N N . ASN A 1 243 ? -3.806 -7.119 14.639 1.00 87.44 243 ASN A N 1
ATOM 1932 C CA . ASN A 1 243 ? -3.110 -8.252 15.256 1.00 87.44 243 ASN A CA 1
ATOM 1933 C C . ASN A 1 243 ? -4.128 -9.153 15.979 1.00 87.44 243 ASN A C 1
ATOM 1935 O O . ASN A 1 243 ? -4.227 -9.125 17.206 1.00 87.44 243 ASN A O 1
ATOM 1939 N N . ALA A 1 244 ? -4.963 -9.851 15.209 1.00 90.19 244 ALA A N 1
ATOM 1940 C CA . ALA A 1 244 ? -6.125 -10.550 15.746 1.00 90.19 244 ALA A CA 1
ATOM 1941 C C . ALA A 1 244 ? -5.724 -11.861 16.426 1.00 90.19 244 ALA A C 1
ATOM 1943 O O . ALA A 1 244 ? -5.035 -12.682 15.824 1.00 90.19 244 ALA A O 1
ATOM 1944 N N . TYR A 1 245 ? -6.212 -12.078 17.647 1.00 92.81 245 TYR A N 1
ATOM 1945 C CA . TYR A 1 245 ? -6.046 -13.349 18.364 1.00 92.81 245 TYR A CA 1
ATOM 1946 C C . TYR A 1 245 ? -7.299 -14.224 18.267 1.00 92.81 245 TYR A C 1
ATOM 1948 O O . TYR A 1 245 ? -7.232 -15.434 18.475 1.00 92.81 245 TYR A O 1
ATOM 1956 N N . LYS A 1 246 ? -8.452 -13.619 17.957 1.00 94.69 246 LYS A N 1
ATOM 1957 C CA . LYS A 1 246 ? -9.744 -14.297 17.801 1.00 94.69 246 LYS A CA 1
ATOM 1958 C C . LYS A 1 246 ? -10.671 -13.537 16.851 1.00 94.69 246 LYS A C 1
ATOM 1960 O O . LYS A 1 246 ? -10.520 -12.332 16.647 1.00 94.69 246 LYS A O 1
ATOM 1965 N N . GLY A 1 247 ? -11.686 -14.233 16.344 1.00 94.94 247 GLY A N 1
ATOM 1966 C CA . GLY A 1 247 ? -12.718 -13.679 15.463 1.00 94.94 247 GLY A CA 1
ATOM 1967 C C . GLY A 1 247 ? -12.537 -14.079 13.999 1.00 94.94 247 GLY A C 1
ATOM 1968 O O . GLY A 1 247 ? -11.650 -14.853 13.655 1.00 94.94 247 GLY A O 1
ATOM 1969 N N . ILE A 1 248 ? -13.418 -13.564 13.144 1.00 95.62 248 ILE A N 1
ATOM 1970 C CA . ILE A 1 248 ? -13.517 -13.897 11.719 1.00 95.62 248 ILE A CA 1
ATOM 1971 C C . ILE A 1 248 ? -13.488 -12.595 10.915 1.00 95.62 248 ILE A C 1
ATOM 1973 O O . ILE A 1 248 ? -14.078 -11.591 11.325 1.00 95.62 248 ILE A O 1
ATOM 1977 N N . TYR A 1 249 ? -12.808 -12.629 9.770 1.00 95.62 249 TYR A N 1
ATOM 1978 C CA . TYR A 1 249 ? -12.805 -11.560 8.779 1.00 95.62 249 TYR A CA 1
ATOM 1979 C C . TYR A 1 249 ? -13.226 -12.117 7.420 1.00 95.62 249 TYR A C 1
ATOM 1981 O O . TYR A 1 249 ? -12.586 -13.033 6.911 1.00 95.62 249 TYR A O 1
ATOM 1989 N N . LEU A 1 250 ? -14.292 -11.558 6.851 1.00 96.62 250 LEU A N 1
ATOM 1990 C CA . LEU A 1 250 ? -14.735 -11.807 5.482 1.00 96.62 250 LEU A CA 1
ATOM 1991 C C . LEU A 1 250 ? -14.789 -10.467 4.752 1.00 96.62 250 LEU A C 1
ATOM 1993 O O . LEU A 1 250 ? -15.263 -9.477 5.312 1.00 96.62 250 LEU A O 1
ATOM 1997 N N . ASP A 1 251 ? -14.311 -10.445 3.515 1.00 94.94 251 ASP A N 1
ATOM 1998 C CA . ASP A 1 251 ? -14.211 -9.247 2.687 1.00 94.94 251 ASP A CA 1
ATOM 1999 C C . ASP A 1 251 ? -14.732 -9.572 1.293 1.00 94.94 251 ASP A C 1
ATOM 2001 O O . ASP A 1 251 ? -14.174 -10.421 0.598 1.00 94.94 251 ASP A O 1
ATOM 2005 N N . PHE A 1 252 ? -15.824 -8.923 0.916 1.00 96.19 252 PHE A N 1
ATOM 2006 C CA . PHE A 1 252 ? -16.382 -8.977 -0.421 1.00 96.19 252 PHE A CA 1
ATOM 2007 C C . PHE A 1 252 ? -16.212 -7.608 -1.068 1.00 96.19 252 PHE A C 1
ATOM 2009 O O . PHE A 1 252 ? -16.606 -6.595 -0.488 1.00 96.19 252 PHE A O 1
ATOM 2016 N N . ARG A 1 253 ? -15.633 -7.587 -2.269 1.00 93.19 253 ARG A N 1
ATOM 2017 C CA . ARG A 1 253 ? -15.349 -6.370 -3.033 1.00 93.19 253 ARG A CA 1
ATOM 2018 C C . ARG A 1 253 ? -15.905 -6.514 -4.439 1.00 93.19 253 ARG A C 1
ATOM 2020 O O . ARG A 1 253 ? -15.752 -7.580 -5.035 1.00 93.19 253 ARG A O 1
ATOM 2027 N N . GLY A 1 254 ? -16.512 -5.447 -4.941 1.00 88.50 254 GLY A N 1
ATOM 2028 C CA . GLY A 1 254 ? -17.048 -5.344 -6.296 1.00 88.50 254 GLY A CA 1
ATOM 2029 C C . GLY A 1 254 ? -16.859 -3.959 -6.878 1.00 88.50 254 GLY A C 1
ATOM 2030 O O . GLY A 1 254 ? -16.478 -3.036 -6.118 1.00 88.50 254 GLY A O 1
#

Sequence (254 aa):
MSKDFGQTINYYMKITLLSLVLCLLCSLNMAAQGSDIGSNPEDTTIHQLSKKELRRRKVAKRNIHYNILGGPSYTPDFGALIGGSALVTFRMNPSDTLQKRSVLPMAVAVMFEGGLNLMVKPQLFFKNDKFRIFGKFTYKNTLENFYGIGYATNKHYERSDSTSEYRYSGFQINPWFLFRLGKSNFFAGPQIDLSYDKISEPAKYLVDQPDYKRLGGTAHGYSNFSSGVGFLLTYDSRDIPANAYKGIYLDFRG

Secondary structure (DSSP, 8-state):
--HHHHHHHHHHHHHHHHHHHHHHHHTTTTT------------S------HHHHHHHHHHH-S-EEEEEEEEEEETTTEEEEEEEEEEEE-SSTT-SSSPPEEEEEEEEEETTTEEEEEE--EEEETTTTEEEEEEEEEEEEEEE---SSHHHHTT----TTTTEEEEEEEEEEEEEEEE-TTSSEEEEEEEEEEEEEEES--TTTTT-HHHHHTT-BTTBEEEEEEEEEEEEEEE--SSTTS-SS--EEEEE-